Protein AF-A0A1Q2CLT8-F1 (afdb_monomer_lite)

Radius of gyration: 27.02 Å; chains: 1; bounding box: 48×43×74 Å

InterPro domains:
  IPR002711 HNH endonuclease [PF01844] (162-213)
  IPR003615 HNH nuclease [cd00085] (153-212)

Foldseek 3Di:
DDDAPNWDKDWDKDADPPPDPARIKIWIATPQQKIWIFGDHPVRAGDPGGQAIDHNVRHGDPPCHFVDWDDDPNAIWTWDFAKDAPDDPPPARLDIGTDTDIYGPPDDHDDDHPCPPVNVVVVVVVVVVVVVLVVQQVVLLVPAAADDDDVVVQCVVQVQAAPQPRHHQDCVDDPPDQSHKDKAFCQDSSNNYHNDSVRIHIHRNNRRVVVVVD

Structure (mmCIF, N/CA/C/O backbone):
data_AF-A0A1Q2CLT8-F1
#
_entry.id   AF-A0A1Q2CLT8-F1
#
loop_
_atom_site.group_PDB
_atom_site.id
_atom_site.type_symbol
_atom_site.label_atom_id
_atom_site.label_alt_id
_atom_site.label_comp_id
_atom_site.label_asym_id
_atom_site.label_entity_id
_atom_site.label_seq_id
_atom_site.pdbx_PDB_ins_code
_atom_site.Cartn_x
_atom_site.Cartn_y
_atom_site.Cartn_z
_atom_site.occupancy
_atom_site.B_iso_or_equiv
_atom_site.auth_seq_id
_atom_site.auth_comp_id
_atom_site.auth_asym_id
_atom_site.auth_atom_id
_atom_site.pdbx_PDB_model_num
ATOM 1 N N . MET A 1 1 ? -14.837 -6.375 11.068 1.00 88.00 1 MET A N 1
ATOM 2 C CA . MET A 1 1 ? -15.178 -6.360 12.506 1.00 88.00 1 MET A CA 1
ATOM 3 C C . MET A 1 1 ? -14.261 -7.353 13.187 1.00 88.00 1 MET A C 1
ATOM 5 O O . MET A 1 1 ? -13.981 -8.379 12.582 1.00 88.00 1 MET A O 1
ATOM 9 N N . VAL A 1 2 ? -13.758 -7.024 14.369 1.00 90.25 2 VAL A N 1
ATOM 10 C CA . VAL A 1 2 ? -12.820 -7.842 15.147 1.00 90.25 2 VAL A CA 1
ATOM 11 C C . VAL A 1 2 ? -13.353 -7.933 16.567 1.00 90.25 2 VAL A C 1
ATOM 13 O O . VAL A 1 2 ? -13.822 -6.933 17.101 1.00 90.25 2 VAL A O 1
ATOM 16 N N . GLU A 1 3 ? -13.280 -9.114 17.167 1.00 91.12 3 GLU A N 1
ATOM 17 C CA . GLU A 1 3 ? -13.598 -9.334 18.576 1.00 91.12 3 GLU A CA 1
ATOM 18 C C . GLU A 1 3 ? -12.301 -9.599 19.353 1.00 91.12 3 GLU A C 1
ATOM 20 O O . GLU A 1 3 ? -11.440 -10.354 18.888 1.00 91.12 3 GLU A O 1
ATOM 25 N N . ARG A 1 4 ? -12.138 -8.939 20.505 1.00 90.12 4 ARG A N 1
ATOM 26 C CA . ARG A 1 4 ? -11.046 -9.190 21.455 1.00 90.12 4 ARG A CA 1
ATOM 27 C C . ARG A 1 4 ? -11.582 -9.261 22.874 1.00 90.12 4 ARG A C 1
ATOM 29 O O . ARG A 1 4 ? -12.022 -8.257 23.426 1.00 90.12 4 ARG A O 1
ATOM 36 N N . TYR A 1 5 ? -11.463 -10.432 23.493 1.00 91.12 5 TYR A N 1
ATOM 37 C CA . TYR A 1 5 ? -11.844 -10.665 24.891 1.00 91.12 5 TYR A CA 1
ATOM 38 C C . TYR A 1 5 ? -13.300 -10.269 25.203 1.00 91.12 5 TYR A C 1
ATOM 40 O O . TYR A 1 5 ? -13.599 -9.763 26.281 1.00 91.12 5 TYR A O 1
ATOM 48 N N . GLY A 1 6 ? -14.201 -10.490 24.251 1.00 89.19 6 GLY A N 1
ATOM 49 C CA . GLY A 1 6 ? -15.611 -10.125 24.307 1.00 89.19 6 GLY A CA 1
ATOM 50 C C . GLY A 1 6 ? -15.918 -8.688 23.883 1.00 89.19 6 GLY A C 1
ATOM 51 O O . GLY A 1 6 ? -17.087 -8.321 23.899 1.00 89.19 6 GLY A O 1
ATOM 52 N N . ILE A 1 7 ? -14.914 -7.889 23.505 1.00 93.31 7 ILE A N 1
ATOM 53 C CA . ILE A 1 7 ? -15.090 -6.506 23.045 1.00 93.31 7 ILE A CA 1
ATOM 54 C C . ILE A 1 7 ? -15.103 -6.463 21.523 1.00 93.31 7 ILE A C 1
ATOM 56 O O . ILE A 1 7 ? -14.163 -6.920 20.865 1.00 93.31 7 ILE A O 1
ATOM 60 N N . LEU A 1 8 ? -16.161 -5.892 20.953 1.00 94.56 8 LEU A N 1
ATOM 61 C CA . LEU A 1 8 ? -16.314 -5.789 19.510 1.00 94.56 8 LEU A CA 1
ATOM 62 C C . LEU A 1 8 ? -15.763 -4.460 18.987 1.00 94.56 8 LEU A C 1
ATOM 64 O O . LEU A 1 8 ? -16.096 -3.383 19.476 1.00 94.56 8 LEU A O 1
ATOM 68 N N . THR A 1 9 ? -14.961 -4.529 17.929 1.00 95.94 9 THR A N 1
ATOM 69 C CA . THR A 1 9 ? -14.511 -3.363 17.166 1.00 95.94 9 THR A CA 1
ATOM 70 C C . THR A 1 9 ? -15.008 -3.451 15.726 1.00 95.94 9 THR A C 1
ATOM 72 O O . THR A 1 9 ? -14.765 -4.428 15.004 1.00 95.94 9 THR A O 1
ATOM 75 N N . GLN A 1 10 ? -15.706 -2.412 15.283 1.00 95.94 10 GLN A N 1
ATOM 76 C CA . GLN A 1 10 ? -16.129 -2.236 13.897 1.00 95.94 10 GLN A CA 1
ATOM 77 C C . GLN A 1 10 ? -15.146 -1.339 13.149 1.00 95.94 10 GLN A C 1
ATOM 79 O O . GLN A 1 10 ? -14.431 -0.554 13.760 1.00 95.94 10 GLN A O 1
ATOM 84 N N . TYR A 1 11 ? -15.090 -1.474 11.826 1.00 93.75 11 TYR A N 1
ATOM 85 C CA . TYR A 1 11 ? -14.141 -0.732 10.998 1.00 93.75 11 TYR A CA 1
ATOM 86 C C . TYR A 1 11 ? -14.872 -0.076 9.845 1.00 93.75 11 TYR A C 1
ATOM 88 O O . TYR A 1 11 ? -15.643 -0.731 9.142 1.00 93.75 11 TYR A O 1
ATOM 96 N N . LEU A 1 12 ? -14.576 1.198 9.643 1.00 92.12 12 LEU A N 1
ATOM 97 C CA . LEU A 1 12 ? -14.979 1.972 8.484 1.00 92.12 12 LEU A CA 1
ATOM 98 C C . LEU A 1 12 ? -13.718 2.392 7.736 1.00 92.12 12 LEU A C 1
ATOM 100 O O . LEU A 1 12 ? -12.696 2.695 8.352 1.00 92.12 12 LEU A O 1
ATOM 104 N N . VAL A 1 13 ? -13.789 2.405 6.411 1.00 91.31 13 VAL A N 1
ATOM 105 C CA . VAL A 1 13 ? -12.696 2.859 5.549 1.00 91.31 13 VAL A CA 1
ATOM 106 C C . VAL A 1 13 ? -13.194 4.054 4.762 1.00 91.31 13 VAL A C 1
ATOM 108 O O . VAL A 1 13 ? -14.282 4.001 4.190 1.00 91.31 13 VAL A O 1
ATOM 111 N N . GLN A 1 14 ? -12.403 5.119 4.739 1.00 91.12 14 GLN A N 1
ATOM 112 C CA . GLN A 1 14 ? -12.728 6.339 4.017 1.00 91.12 14 GLN A CA 1
ATOM 113 C C . GLN A 1 14 ? -11.561 6.742 3.120 1.00 91.12 14 GLN A C 1
ATOM 115 O O . GLN A 1 14 ? -10.410 6.765 3.562 1.00 91.12 14 GLN A O 1
ATOM 120 N N . ASP A 1 15 ? -11.869 7.056 1.863 1.00 92.31 15 ASP A N 1
ATOM 121 C CA . ASP A 1 15 ? -10.902 7.629 0.933 1.00 92.31 15 ASP A CA 1
ATOM 122 C C . ASP A 1 15 ? -10.563 9.064 1.347 1.00 92.31 15 ASP A C 1
ATOM 124 O O . ASP A 1 15 ? -11.431 9.847 1.748 1.00 92.31 15 ASP A O 1
ATOM 128 N N . MET A 1 16 ? -9.282 9.397 1.253 1.00 88.19 16 MET A N 1
ATOM 129 C CA . MET A 1 16 ? -8.772 10.735 1.507 1.00 88.19 16 MET A CA 1
ATOM 130 C C . MET A 1 16 ? -8.519 11.450 0.180 1.00 88.19 16 MET A C 1
ATOM 132 O O . MET A 1 16 ? -8.174 10.797 -0.805 1.00 88.19 16 MET A O 1
ATOM 136 N N . PRO A 1 17 ? -8.648 12.784 0.133 1.00 88.19 17 PRO A N 1
ATOM 137 C CA . PRO A 1 17 ? -8.301 13.538 -1.063 1.00 88.19 17 PRO A CA 1
ATOM 138 C C . PRO A 1 17 ? -6.822 13.354 -1.447 1.00 88.19 17 PRO A C 1
ATOM 140 O O . PRO A 1 17 ? -5.963 13.216 -0.574 1.00 88.19 17 PRO A O 1
ATOM 143 N N . ASP A 1 18 ? -6.517 13.432 -2.744 1.00 81.81 18 ASP A N 1
ATOM 144 C CA . ASP A 1 18 ? -5.189 13.129 -3.312 1.00 81.81 18 ASP A CA 1
ATOM 145 C C . ASP A 1 18 ? -4.033 13.982 -2.752 1.00 81.81 18 ASP A C 1
ATOM 147 O O . ASP A 1 18 ? -2.863 13.638 -2.908 1.00 81.81 18 ASP A O 1
ATOM 151 N N . ASN A 1 19 ? -4.334 15.105 -2.093 1.00 83.81 19 ASN A N 1
ATOM 152 C CA . ASN A 1 19 ? -3.345 15.984 -1.469 1.00 83.81 19 ASN A CA 1
ATOM 153 C C . ASN A 1 19 ? -2.971 15.593 -0.024 1.00 83.81 19 ASN A C 1
ATOM 155 O O . ASN A 1 19 ? -2.187 16.306 0.607 1.00 83.81 19 ASN A O 1
ATOM 159 N N . TYR A 1 20 ? -3.515 14.500 0.517 1.00 78.56 20 TYR A N 1
ATOM 160 C CA . TYR A 1 20 ? -3.188 13.999 1.855 1.00 78.56 20 TYR A CA 1
ATOM 161 C C . TYR A 1 20 ? -2.102 12.916 1.819 1.00 78.56 20 TYR A C 1
ATOM 163 O O . TYR A 1 20 ? -1.924 12.196 0.844 1.00 78.56 20 TYR A O 1
ATOM 171 N N . PHE A 1 21 ? -1.370 12.778 2.930 1.00 78.00 21 PHE A N 1
ATOM 172 C CA . PHE A 1 21 ? -0.243 11.840 3.057 1.00 78.00 21 PHE A CA 1
ATOM 173 C C . PHE A 1 21 ? -0.635 10.359 2.904 1.00 78.00 21 PHE A C 1
ATOM 175 O O . PHE A 1 21 ? 0.187 9.525 2.535 1.00 78.00 21 PHE A O 1
ATOM 182 N N . THR A 1 22 ? -1.880 10.021 3.230 1.00 82.50 22 THR A N 1
ATOM 183 C CA . THR A 1 22 ? -2.424 8.665 3.160 1.00 82.50 22 THR A CA 1
ATOM 184 C C . THR A 1 22 ? -3.605 8.675 2.202 1.00 82.50 22 THR A C 1
ATOM 186 O O . THR A 1 22 ? -4.400 9.609 2.248 1.00 82.50 22 THR A O 1
ATOM 189 N N . SER A 1 23 ? -3.735 7.656 1.353 1.00 85.44 23 SER A N 1
ATOM 190 C CA . SER A 1 23 ? -4.840 7.566 0.388 1.00 85.44 23 SER A CA 1
ATOM 191 C C . SER A 1 23 ? -6.163 7.184 1.047 1.00 85.44 23 SER A C 1
ATOM 193 O O . SER A 1 23 ? -7.230 7.525 0.546 1.00 85.44 23 SER A O 1
ATOM 195 N N . ARG A 1 24 ? -6.104 6.484 2.183 1.00 91.25 24 ARG A N 1
ATOM 196 C CA . ARG A 1 24 ? -7.265 6.108 2.990 1.00 91.25 24 ARG A CA 1
ATOM 197 C C . ARG A 1 24 ? -7.013 6.343 4.467 1.00 91.25 24 ARG A C 1
ATOM 199 O O . ARG A 1 24 ? -5.865 6.390 4.915 1.00 91.25 24 ARG A O 1
ATOM 206 N N . VAL A 1 25 ? -8.091 6.419 5.232 1.00 92.75 25 VAL A N 1
ATOM 207 C CA . VAL A 1 25 ? -8.081 6.251 6.686 1.00 92.75 25 VAL A CA 1
ATOM 208 C C . VAL A 1 25 ? -8.985 5.091 7.073 1.00 92.75 25 VAL A C 1
ATOM 210 O O . VAL A 1 25 ? -10.004 4.830 6.433 1.00 92.75 25 VAL A O 1
ATOM 213 N N . VAL A 1 26 ? -8.598 4.394 8.134 1.00 92.81 26 VAL A N 1
ATOM 214 C CA . VAL A 1 26 ? -9.420 3.385 8.791 1.00 92.81 26 VAL A CA 1
ATOM 215 C C . VAL A 1 26 ? -9.849 3.946 10.136 1.00 92.81 26 VAL A C 1
ATOM 217 O O . VAL A 1 26 ? -9.013 4.375 10.935 1.00 92.81 26 VAL A O 1
ATOM 220 N N . ILE A 1 27 ? -11.155 3.922 10.373 1.00 94.44 27 ILE A N 1
ATOM 221 C CA . ILE A 1 27 ? -11.798 4.338 11.613 1.00 94.44 27 ILE A CA 1
ATOM 222 C C . ILE A 1 27 ? -12.251 3.061 12.316 1.00 94.44 27 ILE A C 1
ATOM 224 O O . ILE A 1 27 ? -13.193 2.400 11.878 1.00 94.44 27 ILE A O 1
ATOM 228 N N . ALA A 1 28 ? -11.542 2.688 13.376 1.00 95.19 28 ALA A N 1
ATOM 229 C CA . ALA A 1 28 ? -11.975 1.650 14.299 1.00 95.19 28 ALA A CA 1
ATOM 230 C C . ALA A 1 28 ? -12.989 2.259 15.273 1.00 95.19 28 ALA A C 1
ATOM 232 O O . ALA A 1 28 ? -12.744 3.348 15.779 1.00 95.19 28 ALA A O 1
ATOM 233 N N . VAL A 1 29 ? -14.107 1.583 15.524 1.00 96.94 29 VAL A N 1
ATOM 234 C CA . VAL A 1 29 ? -15.200 2.058 16.382 1.00 96.94 29 VAL A CA 1
ATOM 235 C C . VAL A 1 29 ? -15.522 0.976 17.405 1.00 96.94 29 VAL A C 1
ATOM 237 O O . VAL A 1 29 ? -15.858 -0.152 17.032 1.00 96.94 29 VAL A O 1
ATOM 240 N N . ALA A 1 30 ? -15.383 1.308 18.685 1.00 96.00 30 ALA A N 1
ATOM 241 C CA . ALA A 1 30 ? -15.751 0.443 19.795 1.00 96.00 30 ALA A CA 1
ATOM 242 C C . ALA A 1 30 ? -17.263 0.509 20.044 1.00 96.00 30 ALA A C 1
ATOM 244 O O . ALA A 1 30 ? -17.937 1.447 19.623 1.00 96.00 30 ALA A O 1
ATOM 245 N N . GLU A 1 31 ? -17.805 -0.453 20.787 1.00 93.62 31 GLU A N 1
ATOM 246 C CA . GLU A 1 31 ? -19.229 -0.460 21.159 1.00 93.62 31 GLU A CA 1
ATOM 247 C C . GLU A 1 31 ? -19.652 0.760 21.995 1.00 93.62 31 GLU A C 1
ATOM 249 O O . GLU A 1 31 ? -20.815 1.154 21.945 1.00 93.62 31 GLU A O 1
ATOM 254 N N . SER A 1 32 ? -18.723 1.396 22.721 1.00 93.75 32 SER A N 1
ATOM 255 C CA . SER A 1 32 ? -18.975 2.667 23.422 1.00 93.75 32 SER A CA 1
ATOM 256 C C . SER A 1 32 ? -19.195 3.852 22.475 1.00 93.75 32 SER A C 1
ATOM 258 O O . SER A 1 32 ? -19.653 4.907 22.909 1.00 93.75 32 SER A O 1
ATOM 260 N N . GLY A 1 33 ? -18.856 3.695 21.194 1.00 94.38 33 GLY A N 1
ATOM 261 C CA . GLY A 1 33 ? -18.771 4.771 20.215 1.00 94.38 33 GLY A CA 1
ATOM 262 C C . GLY A 1 33 ? -17.397 5.436 20.156 1.00 94.38 33 GLY A C 1
ATOM 263 O O . GLY A 1 33 ? -17.166 6.206 19.228 1.00 94.38 33 GLY A O 1
ATOM 264 N N . ASP A 1 34 ? -16.477 5.130 21.081 1.00 96.62 34 ASP A N 1
ATOM 265 C CA . ASP A 1 34 ? -15.091 5.593 20.981 1.00 96.62 34 ASP A CA 1
ATOM 266 C C . ASP A 1 34 ? -14.488 5.141 19.659 1.00 96.62 34 ASP A C 1
ATOM 268 O O . ASP A 1 34 ? -14.792 4.055 19.151 1.00 96.62 34 ASP A O 1
ATOM 272 N N . MET A 1 35 ? -13.606 5.968 19.111 1.00 97.00 35 MET A N 1
ATOM 273 C CA . MET A 1 35 ? -12.993 5.711 17.821 1.00 97.00 35 MET A CA 1
ATOM 274 C C . MET A 1 35 ? -11.477 5.788 17.882 1.00 97.00 35 MET A C 1
ATOM 276 O O . MET A 1 35 ? -10.893 6.540 18.660 1.00 97.00 35 MET A O 1
ATOM 280 N N . PHE A 1 36 ? -10.827 5.062 16.982 1.00 96.00 36 PHE A N 1
ATOM 281 C CA . PHE A 1 36 ? -9.407 5.205 16.709 1.00 96.00 36 PHE A CA 1
ATOM 282 C C . PHE A 1 36 ? -9.173 5.323 15.215 1.00 96.00 36 PHE A C 1
ATOM 284 O O . PHE A 1 36 ? -9.581 4.459 14.437 1.00 96.00 36 PHE A O 1
ATOM 291 N N . VAL A 1 37 ? -8.488 6.390 14.814 1.00 94.62 37 VAL A N 1
ATOM 292 C CA . VAL A 1 37 ? -8.250 6.686 13.403 1.00 94.62 37 VAL A CA 1
ATOM 293 C C . VAL A 1 37 ? -6.773 6.508 13.086 1.00 94.62 37 VAL A C 1
ATOM 295 O O . VAL A 1 37 ? -5.891 7.042 13.767 1.00 94.62 37 VAL A O 1
ATOM 298 N N . ALA A 1 38 ? -6.489 5.777 12.017 1.00 93.81 38 ALA A N 1
ATOM 299 C CA . ALA A 1 38 ? -5.148 5.686 11.461 1.00 93.81 38 ALA A CA 1
ATOM 300 C C . ALA A 1 38 ? -5.191 5.677 9.934 1.00 93.81 38 ALA A C 1
ATOM 302 O O . ALA A 1 38 ? -6.207 5.353 9.319 1.00 93.81 38 ALA A O 1
ATOM 303 N N . GLY A 1 39 ? -4.081 6.082 9.324 1.00 91.56 39 GLY A N 1
ATOM 304 C CA . GLY A 1 39 ? -3.928 6.043 7.880 1.00 91.56 39 GLY A CA 1
ATOM 305 C C . GLY A 1 39 ? -3.858 4.609 7.372 1.00 91.56 39 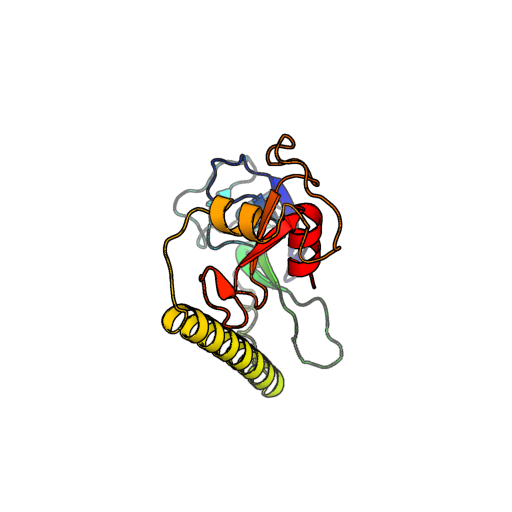GLY A C 1
ATOM 306 O O . GLY A 1 39 ? -3.388 3.706 8.066 1.00 91.56 39 GLY A O 1
ATOM 307 N N . ALA A 1 40 ? -4.298 4.414 6.139 1.00 87.69 40 ALA A N 1
ATOM 308 C CA . ALA A 1 40 ? -4.169 3.173 5.403 1.00 87.69 40 ALA A CA 1
ATOM 309 C C . ALA A 1 40 ? -3.787 3.420 3.942 1.00 87.69 40 ALA A C 1
ATOM 311 O O . ALA A 1 40 ? -4.083 4.464 3.355 1.00 87.69 40 ALA A O 1
ATOM 312 N N . THR A 1 41 ? -3.111 2.436 3.359 1.00 83.38 41 THR A N 1
ATOM 313 C CA . THR A 1 41 ? -2.788 2.405 1.934 1.00 83.38 41 THR A CA 1
ATOM 314 C C . THR A 1 41 ? -4.049 2.181 1.095 1.00 83.38 41 THR A C 1
ATOM 316 O O . THR A 1 41 ? -5.117 1.836 1.611 1.00 83.38 41 THR A O 1
ATOM 319 N N . SER A 1 42 ? -3.921 2.323 -0.227 1.00 77.06 42 SER A N 1
ATOM 320 C CA . SER A 1 42 ? -4.997 2.027 -1.187 1.00 77.06 42 SER A CA 1
ATOM 321 C C . SER A 1 42 ? -5.519 0.596 -1.068 1.00 77.06 42 SER A C 1
ATOM 323 O O . SER A 1 42 ? -6.678 0.340 -1.369 1.00 77.06 42 SER A O 1
ATOM 325 N N . ASP A 1 43 ? -4.690 -0.320 -0.576 1.00 74.88 43 ASP A N 1
ATOM 326 C CA . ASP A 1 43 ? -5.029 -1.735 -0.425 1.00 74.88 43 ASP A CA 1
ATOM 327 C C . ASP A 1 43 ? -5.647 -2.045 0.951 1.00 74.88 43 ASP A C 1
ATOM 329 O O . ASP A 1 43 ? -5.926 -3.198 1.265 1.00 74.88 43 ASP A O 1
ATOM 333 N N . GLY A 1 44 ? -5.869 -1.022 1.788 1.00 67.94 44 GLY A N 1
ATOM 334 C CA . GLY A 1 44 ? -6.522 -1.151 3.094 1.00 67.94 44 GLY A CA 1
ATOM 335 C C . GLY A 1 44 ? -5.596 -1.552 4.247 1.00 67.94 44 GLY A C 1
ATOM 336 O O . GLY A 1 44 ? -6.071 -1.716 5.369 1.00 67.94 44 GLY A O 1
ATOM 337 N N . TYR A 1 45 ? -4.285 -1.673 4.016 1.00 75.00 45 TYR A N 1
ATOM 338 C CA . TYR A 1 45 ? -3.311 -1.920 5.083 1.00 75.00 45 TYR A CA 1
ATOM 339 C C . TYR A 1 45 ? -3.014 -0.639 5.857 1.00 75.00 45 TYR A C 1
ATOM 341 O O . TYR A 1 45 ? -2.758 0.397 5.247 1.00 75.00 45 TYR A O 1
ATOM 349 N N . TYR A 1 46 ? -2.968 -0.712 7.189 1.00 81.00 46 TYR A N 1
ATOM 350 C CA . TYR A 1 46 ? -2.550 0.423 8.012 1.00 81.00 46 TYR A CA 1
ATOM 351 C C . TYR A 1 46 ? -1.156 0.919 7.607 1.00 81.00 46 T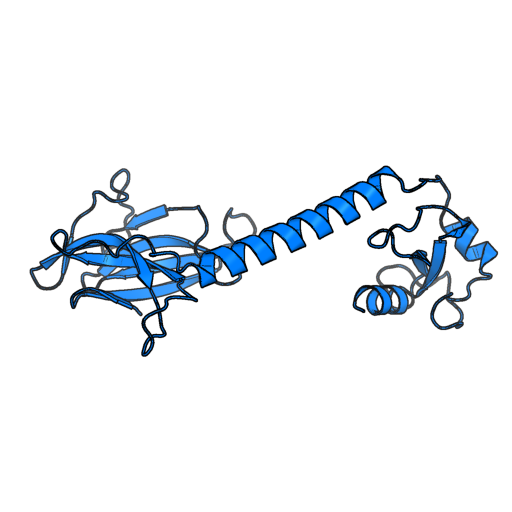YR A C 1
ATOM 353 O O . TYR A 1 46 ? -0.202 0.144 7.505 1.00 81.00 46 TYR A O 1
ATOM 361 N N . SER A 1 47 ? -1.041 2.226 7.391 1.00 78.50 47 SER A N 1
ATOM 362 C CA . SER A 1 47 ? 0.237 2.896 7.181 1.00 78.50 47 SER A CA 1
ATOM 363 C C . SER A 1 47 ? 0.886 3.239 8.528 1.00 78.50 47 SER A C 1
ATOM 365 O O . SER A 1 47 ? 0.329 2.991 9.598 1.00 78.50 47 SER A O 1
ATOM 367 N N . SER A 1 48 ? 2.090 3.813 8.505 1.00 79.50 48 SER A N 1
ATOM 368 C CA . SER A 1 48 ? 2.741 4.315 9.724 1.00 79.50 48 SER A CA 1
ATOM 369 C C . SER A 1 48 ? 2.078 5.576 10.296 1.00 79.50 48 SER A C 1
ATOM 371 O O . SER A 1 48 ? 2.463 6.023 11.377 1.00 79.50 48 SER A O 1
ATOM 373 N N . LEU A 1 49 ? 1.101 6.163 9.593 1.00 85.12 49 LEU A N 1
ATOM 374 C CA . LEU A 1 49 ? 0.391 7.356 10.038 1.00 85.12 49 LEU A CA 1
ATOM 375 C C . LEU A 1 49 ? -0.651 6.996 11.102 1.00 85.12 49 LEU A C 1
ATOM 377 O O . LEU A 1 49 ? -1.658 6.352 10.808 1.00 85.12 49 LEU A O 1
ATOM 381 N N . VAL A 1 50 ? -0.456 7.494 12.321 1.00 87.94 50 VAL A N 1
ATOM 382 C CA . VAL A 1 50 ? -1.412 7.333 13.423 1.00 87.94 50 VAL A CA 1
ATOM 383 C C . VAL A 1 50 ? -2.035 8.685 13.752 1.00 87.94 50 VAL A C 1
ATOM 385 O O . VAL A 1 50 ? -1.332 9.614 14.147 1.00 87.94 50 VAL A O 1
ATOM 388 N N . ILE A 1 51 ? -3.355 8.799 13.586 1.00 91.19 51 ILE A N 1
ATOM 389 C CA . ILE A 1 51 ? -4.099 10.021 13.923 1.00 91.19 51 ILE A CA 1
ATOM 390 C C . ILE A 1 51 ? -4.506 9.974 15.403 1.00 91.19 51 ILE A C 1
ATOM 392 O O . ILE A 1 51 ? -4.331 10.969 16.112 1.00 91.19 51 ILE A O 1
ATOM 396 N N . GLY A 1 52 ? -4.947 8.809 15.886 1.00 93.31 52 GLY A N 1
ATOM 397 C CA . GLY A 1 52 ? -5.182 8.531 17.303 1.00 93.31 52 GLY A CA 1
ATOM 398 C C . GLY A 1 52 ? -6.663 8.477 17.701 1.00 93.31 52 GLY A C 1
ATOM 399 O O . GLY A 1 52 ? -7.540 8.387 16.831 1.00 93.31 52 GLY A O 1
ATOM 400 N N . PRO A 1 53 ? -6.942 8.494 19.015 1.00 96.12 53 PRO A N 1
ATOM 401 C CA . PRO A 1 53 ? -8.280 8.300 19.549 1.00 96.12 53 PRO A CA 1
ATOM 402 C C . PRO A 1 53 ? -9.172 9.529 19.368 1.00 96.12 53 PRO A C 1
ATOM 404 O O . PRO A 1 53 ? -8.711 10.673 19.415 1.00 96.12 53 PRO A O 1
ATOM 407 N N . HIS A 1 54 ? -10.457 9.265 19.168 1.00 96.56 54 HIS A N 1
ATOM 408 C CA . HIS A 1 54 ? -11.528 10.249 19.165 1.00 96.56 54 HIS A CA 1
ATOM 409 C C . HIS A 1 54 ? -12.636 9.750 20.088 1.00 96.56 54 HIS A C 1
ATOM 411 O O . HIS A 1 54 ? -12.946 8.558 20.095 1.00 96.56 54 HIS A O 1
ATOM 417 N N . ALA A 1 55 ? -13.217 10.657 20.860 1.00 93.44 55 ALA A N 1
ATOM 418 C CA . ALA A 1 55 ? -14.358 10.335 21.706 1.00 93.44 55 ALA A CA 1
ATOM 419 C C . ALA A 1 55 ? -15.622 10.092 20.851 1.00 93.44 55 ALA A C 1
ATOM 421 O O . ALA A 1 55 ? -15.624 10.408 19.656 1.00 93.44 55 ALA A O 1
ATOM 422 N N . PRO A 1 56 ? -16.717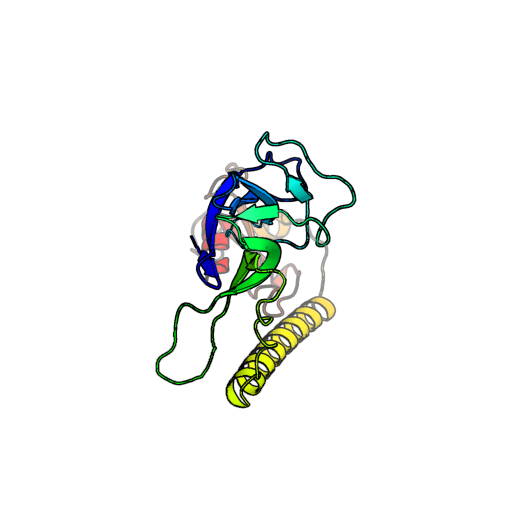 9.559 21.430 1.00 92.75 56 PRO A N 1
ATOM 423 C CA . PRO A 1 56 ? -17.917 9.193 20.671 1.00 92.75 56 PRO A CA 1
ATOM 424 C C . PRO A 1 56 ? -18.568 10.331 19.871 1.00 92.75 56 PRO A C 1
ATOM 426 O O . PRO A 1 56 ? -19.278 10.071 18.901 1.00 92.75 56 PRO A O 1
ATOM 429 N N . GLY A 1 57 ? -18.333 11.592 20.253 1.00 89.00 57 GLY A N 1
ATOM 430 C CA . GLY A 1 57 ? -18.790 12.770 19.508 1.00 89.00 57 GLY A CA 1
ATOM 431 C C . GLY A 1 57 ? -17.947 13.108 18.270 1.00 89.00 57 GLY A C 1
ATOM 432 O O . GLY A 1 57 ? -18.312 14.005 17.509 1.00 89.00 57 GLY A O 1
ATOM 433 N N . GLY A 1 58 ? -16.850 12.382 18.033 1.00 88.12 58 GLY A N 1
ATOM 434 C CA . GLY A 1 58 ? -15.913 12.601 16.933 1.00 88.12 58 GLY A CA 1
ATOM 435 C C . GLY A 1 58 ? -14.789 13.590 17.253 1.00 88.12 58 GLY A C 1
ATOM 436 O O . GLY A 1 58 ? -13.957 13.863 16.389 1.00 88.12 58 GLY A O 1
ATOM 437 N N . GLU A 1 59 ? -14.722 14.132 18.470 1.00 93.56 59 GLU A N 1
ATOM 438 C CA . GLU A 1 59 ? -13.638 15.014 18.895 1.00 93.56 59 GLU A CA 1
ATOM 439 C C . GLU A 1 59 ? -12.322 14.254 19.106 1.00 93.56 59 GLU A C 1
ATOM 441 O O . GLU A 1 59 ? -12.267 13.225 19.780 1.00 93.56 59 GLU A O 1
ATOM 446 N N . ARG A 1 60 ? -11.229 14.777 18.538 1.00 93.75 60 ARG A N 1
ATOM 447 C CA . ARG A 1 60 ? -9.896 14.178 18.665 1.00 93.75 60 ARG A CA 1
ATOM 448 C C . ARG A 1 60 ? -9.331 14.388 20.068 1.00 93.75 60 ARG A C 1
ATOM 450 O O . ARG A 1 60 ? -9.267 15.515 20.555 1.00 93.75 60 ARG A O 1
ATOM 457 N N . LEU A 1 61 ? -8.833 13.314 20.675 1.00 92.75 61 LEU A N 1
ATOM 458 C CA . LEU A 1 61 ? -8.227 13.331 22.006 1.00 92.75 61 LEU A CA 1
ATOM 459 C C . LEU A 1 61 ? -6.707 13.499 21.899 1.00 92.75 61 LEU A C 1
ATOM 461 O O . LEU A 1 61 ? -5.933 12.537 21.878 1.00 92.75 61 LEU A O 1
ATOM 465 N N . GLU A 1 62 ? -6.266 14.750 21.780 1.00 90.00 62 GLU A N 1
ATOM 466 C CA . GLU A 1 62 ? -4.850 15.074 21.607 1.00 90.00 62 GLU A CA 1
ATOM 467 C C . GLU A 1 62 ? -3.987 14.626 22.796 1.00 90.00 62 GLU A C 1
ATOM 469 O O . GLU A 1 62 ? -4.372 14.725 23.960 1.00 90.00 62 GLU A O 1
ATOM 474 N N . GLY A 1 63 ? -2.791 14.113 22.495 1.00 87.88 63 GLY A N 1
ATOM 475 C CA . GLY A 1 63 ? -1.839 13.648 23.507 1.00 87.88 63 GLY A CA 1
ATOM 476 C C . GLY A 1 63 ? -2.202 12.324 24.192 1.00 87.88 63 GLY A C 1
ATOM 477 O O . GLY A 1 63 ? -1.413 11.852 25.006 1.00 87.88 63 GLY A O 1
ATOM 478 N N . GLN A 1 64 ? -3.335 11.695 23.854 1.00 85.62 64 GLN A N 1
ATOM 479 C CA . GLN A 1 64 ? -3.813 10.473 24.520 1.00 85.62 64 GLN A CA 1
ATOM 480 C C . GLN A 1 64 ? -3.752 9.209 23.650 1.00 85.62 64 GLN A C 1
ATOM 482 O O . GLN A 1 64 ? -4.515 8.280 23.864 1.00 85.62 64 GLN A O 1
ATOM 487 N N . LEU A 1 65 ? -2.838 9.150 22.675 1.00 84.25 65 LEU A N 1
ATOM 488 C CA . LEU A 1 65 ? -2.707 8.068 21.681 1.00 84.25 65 LEU A CA 1
ATOM 489 C C . LEU A 1 65 ? -3.044 6.655 22.194 1.00 84.25 65 LEU A C 1
ATOM 491 O O . LEU A 1 65 ? -4.074 6.108 21.819 1.00 84.25 65 LEU A O 1
ATOM 495 N N . PHE A 1 66 ? -2.181 6.081 23.034 1.00 81.75 66 PHE A N 1
ATOM 496 C CA . PHE A 1 66 ? -2.359 4.736 23.603 1.00 81.75 66 PHE A CA 1
ATOM 497 C C . PHE A 1 66 ? -2.586 4.764 25.117 1.00 81.75 66 PHE A C 1
ATOM 499 O O . PHE A 1 66 ? -2.597 3.724 25.755 1.00 81.75 66 PHE A O 1
ATOM 506 N N . SER A 1 67 ? -2.720 5.956 25.703 1.00 86.50 67 SER A N 1
ATOM 507 C CA . SER A 1 67 ? -3.029 6.144 27.125 1.00 86.50 67 SER A CA 1
ATOM 508 C C . SER A 1 67 ? -4.512 6.416 27.374 1.00 86.50 67 SER A C 1
ATOM 510 O O . SER A 1 67 ? -4.943 6.424 28.526 1.00 86.50 67 SER A O 1
ATOM 512 N N . HIS A 1 68 ? -5.289 6.664 26.315 1.00 93.44 68 HIS A N 1
ATOM 513 C CA . HIS A 1 68 ? -6.724 6.848 26.419 1.00 93.44 68 HIS A CA 1
ATOM 514 C C . HIS A 1 68 ? -7.415 5.531 26.782 1.00 93.44 68 HIS A C 1
ATOM 516 O O . HIS A 1 68 ? -7.296 4.537 26.062 1.00 93.44 68 HIS A O 1
ATOM 522 N N . THR A 1 69 ? -8.170 5.560 27.878 1.00 95.75 69 THR A N 1
ATOM 523 C CA . THR A 1 69 ? -9.013 4.452 28.322 1.00 95.75 69 THR A CA 1
ATOM 524 C C . THR A 1 69 ? -10.476 4.878 28.345 1.00 95.75 69 THR A C 1
ATOM 526 O O . THR A 1 69 ? -10.794 6.039 28.609 1.00 95.75 69 THR A O 1
ATOM 529 N N . PHE A 1 70 ? -11.366 3.932 28.065 1.00 96.12 70 PHE A N 1
ATOM 530 C CA . PHE A 1 70 ? -12.804 4.160 27.943 1.00 96.12 70 PHE A CA 1
ATOM 531 C C . PHE A 1 70 ? -13.593 2.937 28.424 1.00 96.12 70 PHE A C 1
ATOM 533 O O . PHE A 1 70 ? -13.047 1.848 28.588 1.00 96.12 70 PHE A O 1
ATOM 540 N N . GLN A 1 71 ? -14.881 3.120 28.715 1.00 96.75 71 GLN A N 1
ATOM 541 C CA . GLN A 1 71 ? -15.742 2.070 29.266 1.00 96.75 71 GLN A CA 1
ATOM 542 C C . GLN A 1 71 ? -16.580 1.423 28.168 1.00 96.75 71 GLN A C 1
ATOM 544 O O . GLN A 1 71 ? -17.358 2.104 27.505 1.00 96.75 71 GLN A O 1
ATOM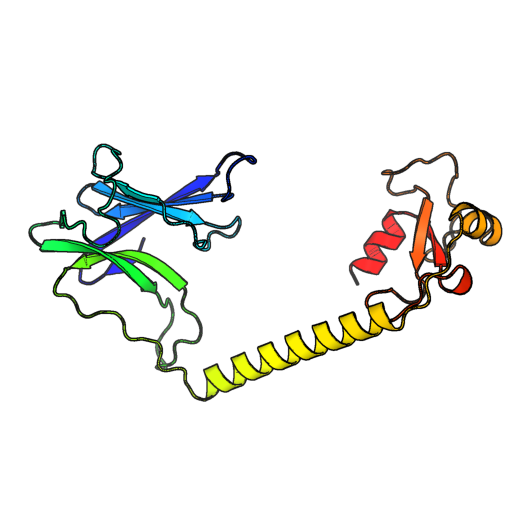 549 N N . VAL A 1 72 ? -16.492 0.100 28.039 1.00 95.25 72 VAL A N 1
ATOM 550 C CA . VAL A 1 72 ? -17.361 -0.698 27.166 1.00 95.25 72 VAL A CA 1
ATOM 551 C C . VAL A 1 72 ? -18.093 -1.717 28.024 1.00 95.25 72 VAL A C 1
ATOM 553 O O . VAL A 1 72 ? -17.466 -2.593 28.610 1.00 95.25 72 VAL A O 1
ATOM 556 N N . ASN A 1 73 ? -19.419 -1.598 28.138 1.00 92.00 73 ASN A N 1
ATOM 557 C CA . ASN A 1 73 ? -20.258 -2.538 28.898 1.00 92.00 73 ASN A CA 1
ATOM 558 C C . ASN A 1 73 ? -19.759 -2.809 30.343 1.00 92.00 73 ASN A C 1
ATOM 560 O O . ASN A 1 73 ? -19.891 -3.916 30.858 1.00 92.00 73 ASN A O 1
ATOM 564 N N . GLY A 1 74 ? -19.178 -1.797 31.003 1.00 92.69 74 GLY A N 1
ATOM 565 C CA . GLY A 1 74 ? -18.622 -1.902 32.362 1.00 92.69 74 GLY A CA 1
ATOM 566 C C . GLY A 1 74 ? -17.191 -2.452 32.446 1.00 92.69 74 GLY A C 1
ATOM 567 O O . GLY A 1 74 ? -16.689 -2.662 33.549 1.00 92.69 74 GLY A O 1
ATOM 568 N N . VAL A 1 75 ? -16.536 -2.682 31.306 1.00 95.94 75 VAL A N 1
ATOM 569 C CA . VAL A 1 75 ? -15.135 -3.098 31.204 1.00 95.94 75 VAL A CA 1
ATOM 570 C C . VAL A 1 75 ? -14.282 -1.907 30.773 1.00 95.94 75 VAL A C 1
ATOM 572 O O . VAL A 1 75 ? -14.550 -1.273 29.750 1.00 95.94 75 VAL A O 1
ATOM 575 N N . LEU A 1 76 ? -13.220 -1.623 31.533 1.00 97.44 76 LEU A N 1
ATOM 576 C CA . LEU A 1 76 ? -12.240 -0.605 31.164 1.00 97.44 76 LEU A CA 1
ATOM 577 C C . LEU A 1 76 ? -11.376 -1.119 30.006 1.00 97.44 76 LEU A C 1
ATOM 579 O O . LEU A 1 76 ? -10.668 -2.119 30.141 1.00 97.44 76 LEU A O 1
ATOM 583 N N . CYS A 1 77 ? -11.438 -0.421 28.880 1.00 96.62 77 CYS A N 1
ATOM 584 C CA . CYS A 1 77 ? -10.772 -0.772 27.636 1.00 96.62 77 CYS A CA 1
ATOM 585 C C . CYS A 1 77 ? -9.786 0.314 27.204 1.00 96.62 77 CYS A C 1
ATOM 587 O O . CYS A 1 77 ? -9.877 1.466 27.626 1.00 96.62 77 CYS A O 1
ATOM 589 N N . GLU A 1 78 ? -8.866 -0.063 26.327 1.00 95.81 78 GLU A N 1
ATOM 590 C CA . GLU A 1 78 ? -7.958 0.844 25.632 1.00 95.81 78 GLU A CA 1
ATOM 591 C C . GLU A 1 78 ? -7.812 0.438 24.163 1.00 95.81 78 GLU A C 1
ATOM 593 O O . GLU A 1 78 ? -8.143 -0.685 23.766 1.00 95.81 78 GLU A O 1
ATOM 598 N N . TRP A 1 79 ? -7.291 1.356 23.350 1.00 95.12 79 TRP A N 1
ATOM 599 C CA . TRP A 1 79 ? -6.955 1.072 21.960 1.00 95.12 79 TRP A CA 1
ATOM 600 C C . TRP A 1 79 ? -5.592 0.402 21.855 1.00 95.12 79 TRP A C 1
ATOM 602 O O . TRP A 1 79 ? -4.565 1.000 22.179 1.00 95.12 79 TRP A O 1
ATOM 612 N N . ARG A 1 80 ? -5.568 -0.819 21.318 1.00 91.62 80 ARG A N 1
ATOM 613 C CA . ARG A 1 80 ? -4.337 -1.582 21.088 1.00 91.62 80 ARG A CA 1
ATOM 614 C C . ARG A 1 80 ? -4.135 -1.863 19.616 1.00 91.62 80 ARG A C 1
ATOM 616 O O . ARG A 1 80 ? -5.093 -2.082 18.879 1.00 91.62 80 ARG A O 1
ATOM 623 N N . ARG A 1 81 ? -2.872 -1.900 19.185 1.00 89.75 81 ARG A N 1
ATOM 624 C CA . ARG A 1 81 ? -2.505 -2.474 17.886 1.00 89.75 81 ARG A CA 1
ATOM 625 C C . ARG A 1 81 ? -2.502 -3.991 18.026 1.00 89.75 81 ARG A C 1
ATOM 627 O O . ARG A 1 81 ? -1.511 -4.584 18.445 1.00 89.75 81 ARG A O 1
ATOM 634 N N . GLU A 1 82 ? -3.630 -4.591 17.701 1.00 87.00 82 GLU A N 1
ATOM 635 C CA . GLU A 1 82 ? -3.856 -6.020 17.785 1.00 87.00 82 GLU A CA 1
ATOM 636 C C . GLU A 1 82 ? -3.429 -6.732 16.508 1.00 87.00 82 GLU A C 1
ATOM 638 O O . GLU A 1 82 ? -3.449 -6.185 15.403 1.00 87.00 82 GLU A O 1
ATOM 643 N N . ARG A 1 83 ? -3.048 -7.994 16.681 1.00 81.38 83 ARG A N 1
ATOM 644 C CA . ARG A 1 83 ? -2.721 -8.905 15.593 1.00 81.38 83 ARG A CA 1
ATOM 645 C C . ARG A 1 83 ? -3.820 -9.942 15.439 1.00 81.38 83 ARG A C 1
ATOM 647 O O . ARG A 1 83 ? -4.196 -10.594 16.418 1.00 81.38 83 ARG A O 1
ATOM 654 N N . ILE A 1 84 ? -4.311 -10.080 14.214 1.00 79.94 84 ILE A N 1
ATOM 655 C CA . ILE A 1 84 ? -5.432 -10.940 13.848 1.00 79.94 84 ILE A CA 1
ATOM 656 C C . ILE A 1 84 ? -4.936 -12.032 12.904 1.00 79.94 84 ILE A C 1
ATOM 658 O O . ILE A 1 84 ? -4.145 -11.770 11.996 1.00 79.94 84 ILE A O 1
ATOM 662 N N . THR A 1 85 ? -5.392 -13.257 13.149 1.00 74.81 85 THR A N 1
ATOM 663 C CA . THR A 1 85 ? -5.138 -14.434 12.317 1.00 74.81 85 THR A CA 1
ATOM 664 C C . THR A 1 85 ? -6.497 -15.060 12.005 1.00 74.81 85 THR A C 1
ATOM 666 O O . THR A 1 85 ? -7.285 -15.304 12.919 1.00 74.81 85 THR A O 1
ATOM 669 N N . ASP A 1 86 ? -6.801 -15.277 10.727 1.00 62.34 86 ASP A N 1
ATOM 670 C CA . ASP A 1 86 ? -8.091 -15.848 10.293 1.00 62.34 86 ASP A CA 1
ATOM 671 C C . ASP A 1 86 ? -8.032 -17.383 10.144 1.00 62.34 86 ASP A C 1
ATOM 673 O O . ASP A 1 86 ? -9.037 -18.047 9.898 1.00 62.34 86 ASP A O 1
ATOM 677 N N . LEU A 1 87 ? -6.841 -17.968 10.289 1.00 53.59 87 LEU A N 1
ATOM 678 C CA . LEU A 1 87 ? -6.561 -19.395 10.154 1.00 53.59 87 LEU A CA 1
ATOM 679 C C . LEU A 1 87 ? -5.996 -19.894 11.473 1.00 53.59 87 LEU A C 1
ATOM 681 O O . LEU A 1 87 ? -4.996 -19.320 11.861 1.00 53.59 87 LEU A O 1
ATOM 685 N N . GLN A 1 88 ? -6.529 -20.968 12.072 1.00 51.44 88 GLN A N 1
ATOM 686 C CA . GLN A 1 88 ? -5.709 -22.101 12.550 1.00 51.44 88 GLN A CA 1
ATOM 687 C C . GLN A 1 88 ? -6.561 -23.342 12.863 1.00 51.44 88 GLN A C 1
ATOM 689 O O . GLN A 1 88 ? -7.482 -23.281 13.678 1.00 51.44 88 GLN A O 1
ATOM 694 N N . PRO A 1 89 ? -6.170 -24.506 12.322 1.00 45.03 89 PRO A N 1
ATOM 695 C CA . PRO A 1 89 ? -6.270 -25.762 13.069 1.00 45.03 89 PRO A CA 1
ATOM 696 C C . PRO A 1 89 ? -4.903 -26.399 13.385 1.00 45.03 89 PRO A C 1
ATOM 698 O O . PRO A 1 89 ? -4.847 -27.333 14.178 1.00 45.03 89 PRO A O 1
ATOM 701 N N . ASP A 1 90 ? -3.801 -25.937 12.784 1.00 51.91 90 ASP A N 1
ATOM 702 C CA . ASP A 1 90 ? -2.496 -26.619 12.796 1.00 51.91 90 ASP A CA 1
ATOM 703 C C . ASP A 1 90 ? -1.364 -25.870 13.529 1.00 51.91 90 ASP A C 1
ATOM 705 O O . ASP A 1 90 ? -0.210 -26.303 13.489 1.00 51.91 90 ASP A O 1
ATOM 709 N N . GLY A 1 91 ? -1.666 -24.799 14.272 1.00 51.06 91 GLY A N 1
ATOM 710 C CA . GLY A 1 91 ? -0.711 -24.222 15.228 1.00 51.06 91 GLY A CA 1
ATOM 711 C C . GLY A 1 91 ? 0.326 -23.264 14.633 1.00 51.06 91 GLY A C 1
ATOM 712 O O . GLY A 1 91 ? 1.247 -22.864 15.349 1.00 51.06 91 GLY A O 1
ATOM 713 N N . VAL A 1 92 ? 0.249 -22.923 13.339 1.00 52.25 92 VAL A N 1
ATOM 714 C CA . VAL A 1 92 ? 1.258 -22.074 12.688 1.00 52.25 92 VAL A CA 1
ATOM 715 C C . VAL A 1 92 ? 0.641 -20.864 11.982 1.00 52.25 92 VAL A C 1
ATOM 717 O O . VAL A 1 92 ? 0.106 -20.966 10.881 1.00 52.25 92 VAL A O 1
ATOM 720 N N . ASP A 1 93 ? 0.814 -19.686 12.589 1.00 55.78 93 ASP A N 1
ATOM 721 C CA . ASP A 1 93 ? 0.425 -18.385 12.029 1.00 55.78 93 ASP A CA 1
ATOM 722 C C . ASP A 1 93 ? 1.343 -17.986 10.868 1.00 55.78 93 ASP A C 1
ATOM 724 O O . ASP A 1 93 ? 2.361 -17.309 11.045 1.00 55.78 93 ASP A O 1
ATOM 728 N N . TYR A 1 94 ? 1.008 -18.427 9.656 1.00 54.78 94 TYR A N 1
ATOM 729 C CA . TYR A 1 94 ? 1.712 -17.996 8.445 1.00 54.78 94 TYR A CA 1
ATOM 730 C C . TYR A 1 94 ? 1.235 -16.632 7.932 1.00 54.78 94 TYR A C 1
ATOM 732 O O . TYR A 1 94 ? 2.010 -15.934 7.277 1.00 54.78 94 TYR A O 1
ATOM 740 N N . PHE A 1 95 ? -0.007 -16.249 8.236 1.00 61.59 95 PHE A N 1
ATOM 741 C CA . PHE A 1 95 ? -0.639 -15.031 7.740 1.00 61.59 95 PHE A CA 1
ATOM 742 C C . PHE A 1 95 ? -1.374 -14.337 8.877 1.00 61.59 95 PHE A C 1
ATOM 744 O O . PHE A 1 95 ? -2.401 -14.818 9.337 1.00 61.59 95 PHE A O 1
ATOM 751 N N . PHE A 1 96 ? -0.835 -13.202 9.308 1.00 74.06 96 PHE A N 1
ATOM 752 C CA . PHE A 1 96 ? -1.507 -12.301 10.229 1.00 74.06 96 PHE A CA 1
ATOM 753 C C . PHE A 1 96 ? -1.674 -10.936 9.571 1.00 74.06 96 PHE A C 1
ATOM 755 O O . PHE A 1 96 ? -0.872 -10.540 8.720 1.00 74.06 96 PHE A O 1
ATOM 762 N N . TRP A 1 97 ? -2.678 -10.198 10.014 1.00 77.62 97 TRP A N 1
ATOM 763 C CA . TRP A 1 97 ? -2.821 -8.775 9.744 1.00 77.62 97 TRP A CA 1
ATOM 764 C C . TRP A 1 97 ? -2.927 -8.017 11.065 1.00 77.62 97 TRP A C 1
ATOM 766 O O . TRP A 1 97 ? -3.092 -8.610 12.132 1.00 77.62 97 TRP A O 1
ATOM 776 N N . GLU A 1 98 ? -2.725 -6.706 11.020 1.00 83.75 98 GLU A N 1
ATOM 777 C CA . GLU A 1 98 ? -2.740 -5.863 12.213 1.00 83.75 98 GLU A CA 1
ATOM 778 C C . GLU A 1 98 ? -3.849 -4.829 12.105 1.00 83.75 98 GLU A C 1
ATOM 780 O O . GLU A 1 98 ? -4.128 -4.320 11.019 1.00 83.75 98 GLU A O 1
ATOM 785 N N . CYS A 1 99 ? -4.458 -4.506 13.239 1.00 89.25 99 CYS A N 1
ATOM 786 C CA . CYS A 1 99 ? -5.473 -3.472 13.334 1.00 89.25 99 CYS A CA 1
ATOM 787 C C . CYS A 1 99 ? -5.482 -2.805 14.697 1.00 89.25 99 CYS A C 1
ATOM 789 O O . CYS A 1 99 ? -5.005 -3.370 15.674 1.00 89.25 99 CYS A O 1
ATOM 791 N N . TYR A 1 100 ? -6.075 -1.619 14.782 1.00 93.19 100 TYR A N 1
ATOM 792 C CA . TYR A 1 100 ? -6.412 -1.049 16.080 1.00 93.19 100 TYR A CA 1
ATOM 793 C C . TYR A 1 100 ? -7.740 -1.631 16.559 1.00 93.19 100 TYR A C 1
ATOM 795 O O . TYR A 1 100 ? -8.722 -1.597 15.821 1.00 93.19 100 TYR A O 1
ATOM 803 N N . ALA A 1 101 ? -7.766 -2.211 17.753 1.00 94.19 101 ALA A N 1
ATOM 804 C CA . ALA A 1 101 ? -8.974 -2.765 18.354 1.00 94.19 101 ALA A CA 1
ATOM 805 C C . ALA A 1 101 ? -9.073 -2.364 19.824 1.00 94.19 101 ALA A C 1
ATOM 807 O O . ALA A 1 101 ? -8.056 -2.162 20.494 1.00 94.19 101 ALA A O 1
ATOM 808 N N . ALA A 1 102 ? -10.307 -2.235 20.300 1.00 95.44 102 ALA A N 1
ATOM 809 C CA . ALA A 1 102 ? -10.589 -2.055 21.709 1.00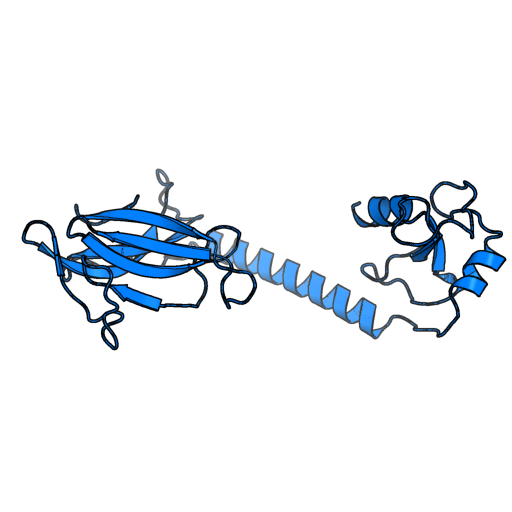 95.44 102 ALA A CA 1
ATOM 810 C C . ALA A 1 102 ? -10.356 -3.385 22.433 1.00 95.44 102 ALA A C 1
ATOM 812 O O . ALA A 1 102 ? -10.870 -4.424 22.014 1.00 95.44 102 ALA A O 1
ATOM 813 N N . ALA A 1 103 ? -9.575 -3.352 23.507 1.00 94.75 103 ALA A N 1
ATOM 814 C CA . ALA A 1 103 ? -9.316 -4.513 24.347 1.00 94.75 103 ALA A CA 1
ATOM 815 C C . ALA A 1 103 ? -9.341 -4.107 25.827 1.00 94.75 103 ALA A C 1
ATOM 817 O O . ALA A 1 103 ? -8.962 -2.976 26.146 1.00 94.75 103 ALA A O 1
ATOM 818 N N . PRO A 1 104 ? -9.741 -5.004 26.746 1.00 95.88 104 PRO A N 1
ATOM 819 C CA . PRO A 1 104 ? -9.683 -4.722 28.176 1.00 95.88 104 PRO A CA 1
ATOM 820 C C . PRO A 1 104 ? -8.255 -4.394 28.618 1.00 95.88 104 PRO A C 1
ATOM 822 O O . PRO A 1 104 ? -7.319 -5.099 28.228 1.00 95.88 104 PRO A O 1
ATOM 825 N N . VAL A 1 105 ? -8.084 -3.387 29.477 1.00 94.44 105 VAL A N 1
ATOM 826 C CA . VAL A 1 105 ? -6.758 -2.950 29.964 1.00 94.44 105 VAL A CA 1
ATOM 827 C C . VAL A 1 105 ? -5.995 -4.101 30.636 1.00 94.44 105 VAL A C 1
ATOM 829 O O . VAL A 1 105 ? -4.798 -4.275 30.415 1.00 94.44 105 VAL A O 1
ATOM 832 N N . ASP A 1 106 ? -6.695 -4.977 31.352 1.00 93.25 106 ASP A N 1
ATOM 833 C CA . ASP A 1 106 ? -6.076 -6.109 32.054 1.00 93.25 106 ASP A CA 1
ATOM 834 C C . ASP A 1 106 ? -5.958 -7.384 31.198 1.00 93.25 106 ASP A C 1
ATOM 836 O O . ASP A 1 106 ? -5.483 -8.420 31.671 1.00 93.25 106 ASP A O 1
ATOM 840 N N . SER A 1 107 ? -6.395 -7.348 29.934 1.00 90.38 107 SER A N 1
ATOM 841 C CA . SER A 1 107 ? -6.292 -8.514 29.052 1.00 90.38 107 SER A CA 1
ATOM 842 C C . SER A 1 107 ? -4.841 -8.759 28.612 1.00 90.38 107 SER A C 1
ATOM 844 O O . SER A 1 107 ? -4.079 -7.800 28.417 1.00 90.38 107 SER A O 1
ATOM 846 N N . PRO A 1 108 ? -4.426 -10.030 28.442 1.00 86.50 108 PRO A N 1
ATOM 847 C CA . PRO A 1 108 ? -3.083 -10.344 27.978 1.00 86.50 108 PRO A CA 1
ATOM 848 C C . PRO A 1 108 ? -2.832 -9.731 26.600 1.00 86.50 108 PRO A C 1
ATOM 850 O O . PRO A 1 108 ? -3.722 -9.654 25.762 1.00 86.50 108 PRO A O 1
ATOM 853 N N . HIS A 1 109 ? -1.596 -9.309 26.349 1.00 79.62 109 HIS A N 1
ATOM 854 C CA . HIS A 1 109 ? -1.215 -8.860 25.015 1.00 79.62 109 HIS A CA 1
ATOM 855 C C . HIS A 1 109 ? -1.063 -10.072 24.103 1.00 79.62 109 HIS A C 1
ATOM 857 O O . HIS A 1 109 ? -0.530 -11.106 24.520 1.00 79.62 109 HIS A O 1
ATOM 863 N N . TYR A 1 110 ? -1.483 -9.938 22.847 1.00 69.31 110 TYR A N 1
ATOM 864 C CA . TYR A 1 110 ? -1.204 -10.975 21.865 1.00 69.31 110 TYR A CA 1
ATOM 865 C C . TYR A 1 110 ? 0.315 -11.169 21.762 1.00 69.31 110 TYR A C 1
ATOM 867 O O . TYR A 1 110 ? 1.043 -10.184 21.590 1.00 69.31 110 TYR A O 1
ATOM 875 N N . PRO A 1 111 ? 0.826 -12.402 21.904 1.00 63.84 111 PRO A N 1
ATOM 876 C CA . PRO A 1 111 ? 2.259 -12.621 21.942 1.00 63.84 111 PRO A CA 1
ATOM 877 C C . PRO A 1 111 ? 2.908 -12.190 20.623 1.00 63.84 111 PRO A C 1
ATOM 879 O O . PRO A 1 111 ? 2.332 -12.324 19.538 1.00 63.84 111 PRO A O 1
ATOM 882 N N . ALA A 1 112 ? 4.153 -11.707 20.710 1.00 58.12 112 ALA A N 1
ATOM 883 C CA . ALA A 1 112 ? 5.005 -11.592 19.535 1.00 58.12 112 ALA A CA 1
ATOM 884 C C . ALA A 1 112 ? 5.038 -12.962 18.832 1.00 58.12 112 ALA A C 1
ATOM 886 O O . ALA A 1 112 ? 5.046 -13.997 19.505 1.00 58.12 112 ALA A O 1
ATOM 887 N N . PRO A 1 113 ? 5.037 -12.999 17.492 1.00 58.16 113 PRO A N 1
ATOM 888 C CA . PRO A 1 113 ? 4.872 -14.250 16.785 1.00 58.16 113 PRO A CA 1
ATOM 889 C C . PRO A 1 113 ? 6.067 -15.132 17.142 1.00 58.16 113 PRO A C 1
ATOM 891 O O . PRO A 1 113 ? 7.223 -14.724 16.982 1.00 58.16 113 PRO A O 1
ATOM 894 N N . MET A 1 114 ? 5.815 -16.358 17.597 1.00 52.69 114 MET A N 1
ATOM 895 C CA . MET A 1 114 ? 6.850 -17.377 17.531 1.00 52.69 114 MET A CA 1
ATOM 896 C C . MET A 1 114 ? 7.068 -17.646 16.050 1.00 52.69 114 MET A C 1
ATOM 898 O O . MET A 1 114 ? 6.362 -18.441 15.437 1.00 52.69 114 MET A O 1
ATOM 902 N N . HIS A 1 115 ? 8.022 -16.938 15.444 1.00 60.75 115 HIS A N 1
ATOM 903 C CA . HIS A 1 115 ? 8.399 -17.193 14.068 1.00 60.75 115 HIS A CA 1
ATOM 904 C C . HIS A 1 115 ? 8.862 -18.647 13.982 1.00 60.75 115 HIS A C 1
ATOM 906 O O . HIS A 1 115 ? 9.989 -18.983 14.383 1.00 60.75 115 HIS A O 1
ATOM 912 N N . SER A 1 116 ? 7.984 -19.520 13.480 1.00 60.88 116 SER A N 1
ATOM 913 C CA . SER A 1 116 ? 8.320 -20.919 13.260 1.00 60.88 116 SER A CA 1
ATOM 914 C C . SER A 1 116 ? 9.609 -20.980 12.442 1.00 60.88 116 SER A C 1
ATOM 916 O O . SER A 1 116 ? 9.899 -20.088 11.635 1.00 60.88 116 SER A O 1
ATOM 918 N N . ALA A 1 117 ? 10.424 -22.013 12.653 1.00 61.34 117 ALA A N 1
ATOM 919 C CA . ALA A 1 117 ? 11.642 -22.188 11.862 1.00 61.34 117 ALA A CA 1
ATOM 920 C C . ALA A 1 117 ? 11.333 -22.131 10.349 1.00 61.34 117 ALA A C 1
ATOM 922 O O . ALA A 1 117 ? 12.084 -21.536 9.579 1.00 61.34 117 ALA A O 1
ATOM 923 N N . ARG A 1 118 ? 10.156 -22.640 9.955 1.00 56.91 118 ARG A N 1
ATOM 924 C CA . ARG A 1 118 ? 9.614 -22.559 8.595 1.00 56.91 118 ARG A CA 1
ATOM 925 C C . ARG A 1 118 ? 9.298 -21.125 8.142 1.00 56.91 118 ARG A C 1
ATOM 927 O O . ARG A 1 118 ? 9.694 -20.767 7.039 1.00 56.91 118 ARG A O 1
ATOM 934 N N . TYR A 1 119 ? 8.654 -20.293 8.970 1.00 62.72 119 TYR A N 1
ATOM 935 C CA . TYR A 1 119 ? 8.408 -18.874 8.654 1.00 62.72 119 TYR A CA 1
ATOM 936 C C . TYR A 1 119 ? 9.719 -18.104 8.459 1.00 62.72 119 TYR A C 1
ATOM 938 O O . TYR A 1 119 ? 9.868 -17.372 7.482 1.00 62.72 119 TYR A O 1
ATOM 946 N N . ARG A 1 120 ? 10.694 -18.293 9.362 1.00 67.75 120 ARG A N 1
ATOM 947 C CA . ARG A 1 120 ? 12.006 -17.632 9.252 1.00 67.75 120 ARG A CA 1
ATOM 948 C C . ARG A 1 120 ? 12.713 -18.021 7.960 1.00 67.75 120 ARG A C 1
ATOM 950 O O . ARG A 1 120 ? 13.198 -17.141 7.262 1.00 67.75 120 ARG A O 1
ATOM 957 N N . ALA A 1 121 ? 12.710 -19.310 7.619 1.00 69.56 121 ALA A N 1
ATOM 958 C CA . ALA A 1 121 ? 13.317 -19.811 6.391 1.00 69.56 121 ALA A CA 1
ATOM 959 C C . ALA A 1 121 ? 12.655 -19.243 5.122 1.00 69.56 121 ALA A C 1
ATOM 961 O O . ALA A 1 121 ? 13.356 -18.840 4.196 1.00 69.56 121 ALA A O 1
ATOM 962 N N . GLU A 1 122 ? 11.321 -19.167 5.083 1.00 61.69 122 GLU A N 1
ATOM 963 C CA . GLU A 1 122 ? 10.587 -18.611 3.938 1.00 61.69 122 GLU A CA 1
ATOM 964 C C . GLU A 1 122 ? 10.814 -17.096 3.788 1.00 61.69 122 GLU A C 1
ATOM 966 O O . GLU A 1 122 ? 11.076 -16.617 2.684 1.00 61.69 122 GLU A O 1
ATOM 971 N N . MET A 1 123 ? 10.801 -16.331 4.886 1.00 66.81 123 MET A N 1
ATOM 972 C CA . MET A 1 123 ? 11.093 -14.892 4.839 1.00 66.81 123 MET A CA 1
ATOM 973 C C . MET A 1 123 ? 12.549 -14.604 4.459 1.00 66.81 123 MET A C 1
ATOM 975 O O . MET A 1 123 ? 12.802 -13.698 3.662 1.00 66.81 123 MET A O 1
ATOM 979 N N . ASP A 1 124 ? 13.506 -15.394 4.949 1.00 73.31 124 ASP A N 1
ATOM 980 C CA . ASP A 1 124 ? 14.906 -15.312 4.520 1.00 73.31 124 ASP A CA 1
ATOM 981 C C . ASP A 1 124 ? 15.059 -15.628 3.031 1.00 73.31 124 ASP A C 1
ATOM 983 O O . ASP A 1 124 ? 15.778 -14.923 2.321 1.00 73.31 124 ASP A O 1
ATOM 987 N N . ARG A 1 125 ? 14.356 -16.649 2.526 1.00 68.25 125 ARG A N 1
ATOM 988 C CA . ARG A 1 125 ? 14.337 -16.982 1.096 1.00 68.25 125 ARG A CA 1
ATOM 989 C C . ARG A 1 125 ? 13.816 -15.807 0.267 1.00 68.25 125 ARG A C 1
ATOM 991 O O . ARG A 1 125 ? 14.476 -15.418 -0.696 1.00 68.25 125 ARG A O 1
ATOM 998 N N . ARG A 1 126 ? 12.692 -15.197 0.658 1.00 58.66 126 ARG A N 1
ATOM 999 C CA . ARG A 1 126 ? 12.115 -14.022 -0.024 1.00 58.66 126 ARG A CA 1
ATOM 1000 C C . ARG A 1 126 ? 13.049 -12.815 0.010 1.00 58.66 126 ARG A C 1
ATOM 1002 O O . ARG A 1 126 ? 13.280 -12.201 -1.029 1.00 58.66 126 ARG A O 1
ATOM 1009 N N . ARG A 1 127 ? 13.649 -12.514 1.167 1.00 65.75 127 ARG A N 1
ATOM 1010 C CA . ARG A 1 127 ? 14.648 -11.439 1.315 1.00 65.75 127 ARG A CA 1
ATOM 1011 C C . ARG A 1 127 ? 15.868 -11.665 0.427 1.00 65.75 127 ARG A C 1
ATOM 1013 O O . ARG A 1 127 ? 16.330 -10.721 -0.203 1.00 65.75 127 ARG A O 1
ATOM 1020 N N . ARG A 1 128 ? 16.376 -12.899 0.337 1.00 59.66 128 ARG A N 1
ATOM 1021 C CA . ARG A 1 128 ? 17.507 -13.252 -0.541 1.00 59.66 128 ARG A CA 1
ATOM 1022 C C . ARG A 1 128 ? 17.153 -13.100 -2.015 1.00 59.66 128 ARG A C 1
ATOM 1024 O O . ARG A 1 128 ? 17.947 -12.533 -2.753 1.00 59.66 128 ARG A O 1
ATOM 1031 N N . VAL A 1 129 ? 15.972 -13.554 -2.438 1.00 57.53 129 VAL A N 1
ATOM 1032 C CA . VAL A 1 129 ? 15.512 -13.402 -3.829 1.00 57.53 129 VAL A CA 1
ATOM 1033 C C . VAL A 1 129 ? 15.328 -11.926 -4.182 1.00 57.53 129 VAL A C 1
ATOM 1035 O O . VAL A 1 129 ? 15.863 -11.486 -5.191 1.00 57.53 129 VAL A O 1
ATOM 1038 N N . SER A 1 130 ? 14.666 -11.147 -3.323 1.00 60.34 130 SER A N 1
ATOM 1039 C CA . SER A 1 130 ? 14.495 -9.700 -3.504 1.00 60.34 130 SER A CA 1
ATOM 1040 C C . SER A 1 130 ? 15.836 -8.953 -3.518 1.00 60.34 130 SER A C 1
ATOM 1042 O O . SER A 1 130 ? 16.070 -8.132 -4.399 1.00 60.34 130 SER A O 1
ATOM 1044 N N . SER A 1 131 ? 16.761 -9.286 -2.609 1.00 64.12 131 SER A N 1
ATOM 1045 C CA . SER A 1 131 ? 18.100 -8.686 -2.568 1.00 64.12 131 SER A CA 1
ATOM 1046 C C . SER A 1 131 ? 18.943 -9.060 -3.785 1.00 64.12 131 SER A C 1
ATOM 1048 O O . SER A 1 131 ? 19.654 -8.208 -4.307 1.00 64.12 131 SER A O 1
ATOM 1050 N N . ASN A 1 132 ? 18.868 -10.305 -4.256 1.00 54.34 132 ASN A N 1
ATOM 1051 C CA . ASN A 1 132 ? 19.590 -10.737 -5.448 1.00 54.34 132 ASN A CA 1
ATOM 1052 C C . ASN A 1 132 ? 19.004 -10.094 -6.704 1.00 54.34 132 ASN A C 1
ATOM 1054 O O . ASN A 1 132 ? 19.772 -9.564 -7.494 1.00 54.34 132 ASN A O 1
ATOM 1058 N N . ALA A 1 133 ? 17.678 -10.060 -6.858 1.00 59.88 133 ALA A N 1
ATOM 1059 C CA . ALA A 1 133 ? 17.019 -9.371 -7.965 1.00 59.88 133 ALA A CA 1
ATOM 1060 C C . ALA A 1 133 ? 17.389 -7.879 -7.992 1.00 59.88 133 ALA A C 1
ATOM 1062 O O . ALA A 1 133 ? 17.859 -7.393 -9.013 1.00 59.88 133 ALA A O 1
ATOM 1063 N N . ALA A 1 134 ? 17.313 -7.189 -6.849 1.00 60.22 134 ALA A N 1
ATOM 1064 C CA . ALA A 1 134 ? 17.699 -5.782 -6.735 1.00 60.22 134 ALA A CA 1
ATOM 1065 C C . ALA A 1 134 ? 19.203 -5.547 -6.980 1.00 60.22 134 ALA A C 1
ATOM 1067 O O . ALA A 1 134 ? 19.587 -4.540 -7.567 1.00 60.22 134 ALA A O 1
ATOM 1068 N N . LYS A 1 135 ? 20.082 -6.470 -6.560 1.00 59.62 135 LYS A N 1
ATOM 1069 C CA . LYS A 1 135 ? 21.525 -6.410 -6.861 1.00 59.62 135 LYS A CA 1
ATOM 1070 C C . LYS A 1 135 ? 21.817 -6.645 -8.340 1.00 59.62 135 LYS A C 1
ATOM 1072 O O . LYS A 1 135 ? 22.667 -5.949 -8.886 1.00 59.62 135 LYS A O 1
ATOM 1077 N N . HIS A 1 136 ? 21.141 -7.605 -8.968 1.00 57.56 136 HIS A N 1
ATOM 1078 C CA . HIS A 1 136 ? 21.253 -7.866 -10.401 1.00 57.56 136 HIS A CA 1
ATOM 1079 C C . HIS A 1 136 ? 20.753 -6.668 -11.209 1.00 57.56 136 HIS A C 1
ATOM 1081 O O . HIS A 1 136 ? 21.451 -6.229 -12.113 1.00 57.56 136 HIS A O 1
ATOM 1087 N N . GLU A 1 137 ? 19.625 -6.076 -10.819 1.00 58.78 137 GLU A N 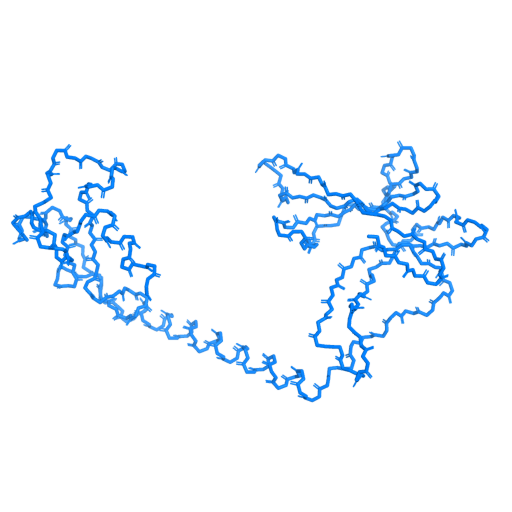1
ATOM 1088 C CA . GLU A 1 137 ? 19.084 -4.868 -11.443 1.00 58.78 137 GLU A CA 1
ATOM 1089 C C . GLU A 1 137 ? 20.008 -3.654 -11.254 1.00 58.78 137 GLU A C 1
ATOM 1091 O O . GLU A 1 137 ? 20.264 -2.910 -12.197 1.00 58.78 137 GLU A O 1
ATOM 1096 N N . ARG A 1 138 ? 20.579 -3.469 -10.056 1.00 58.06 138 ARG A N 1
ATOM 1097 C CA . ARG A 1 138 ? 21.549 -2.397 -9.789 1.00 58.06 138 ARG A CA 1
ATOM 1098 C C . ARG A 1 138 ? 22.834 -2.569 -10.601 1.00 58.06 138 ARG A C 1
ATOM 1100 O O . ARG A 1 138 ? 23.315 -1.589 -11.152 1.00 58.06 138 ARG A O 1
ATOM 1107 N N . ARG A 1 139 ? 23.377 -3.789 -10.692 1.00 55.72 139 ARG A N 1
ATOM 1108 C CA . ARG A 1 139 ? 24.574 -4.073 -11.502 1.00 55.72 139 ARG A CA 1
ATOM 1109 C C . ARG A 1 139 ? 24.297 -3.862 -12.991 1.00 55.72 139 ARG A C 1
ATOM 1111 O O . ARG A 1 139 ? 25.087 -3.203 -13.647 1.00 55.72 139 ARG A O 1
ATOM 1118 N N . ALA A 1 140 ? 23.148 -4.328 -13.481 1.00 59.34 140 ALA A N 1
ATOM 1119 C CA . ALA A 1 140 ? 22.694 -4.086 -14.847 1.00 59.34 140 ALA A CA 1
ATOM 1120 C C . ALA A 1 140 ? 22.633 -2.585 -15.182 1.00 59.34 140 ALA A C 1
ATOM 1122 O O . ALA A 1 140 ? 23.076 -2.185 -16.248 1.00 59.34 140 ALA A O 1
ATOM 1123 N N . ARG A 1 141 ? 22.153 -1.738 -14.260 1.00 61.03 141 ARG A N 1
ATOM 1124 C CA . ARG A 1 141 ? 22.114 -0.276 -14.452 1.00 61.03 141 ARG A CA 1
ATOM 1125 C C . ARG A 1 141 ? 23.480 0.414 -14.332 1.00 61.03 141 ARG A C 1
ATOM 1127 O O . ARG A 1 141 ? 23.667 1.451 -14.952 1.00 61.03 141 ARG A O 1
ATOM 1134 N N . GLU A 1 142 ? 24.396 -0.106 -13.510 1.00 63.38 142 GLU A N 1
ATOM 1135 C CA . GLU A 1 142 ? 25.751 0.454 -13.338 1.00 63.38 142 GLU A CA 1
ATOM 1136 C C . GLU A 1 142 ? 26.699 0.083 -14.490 1.00 63.38 142 GLU A C 1
ATOM 1138 O O . GLU A 1 142 ? 27.600 0.858 -14.798 1.00 63.38 142 GLU A O 1
ATOM 1143 N N . GLU A 1 143 ? 26.503 -1.081 -15.114 1.00 65.19 143 GLU A N 1
ATOM 1144 C CA . GLU A 1 143 ? 27.316 -1.575 -16.236 1.00 65.19 143 GLU A CA 1
ATOM 1145 C C . GLU A 1 143 ? 26.744 -1.195 -17.613 1.00 65.19 143 GLU A C 1
ATOM 1147 O O . GLU A 1 143 ? 27.474 -1.276 -18.598 1.00 65.19 143 GLU A O 1
ATOM 1152 N N . ALA A 1 144 ? 25.480 -0.759 -17.688 1.00 71.81 144 ALA A N 1
ATOM 1153 C CA . ALA A 1 144 ? 24.846 -0.385 -18.949 1.00 71.81 144 ALA A CA 1
ATOM 1154 C C . ALA A 1 144 ? 25.547 0.813 -19.601 1.00 71.81 144 ALA A C 1
ATOM 1156 O O . ALA A 1 144 ? 25.669 1.894 -19.012 1.00 71.81 144 ALA A O 1
ATOM 1157 N N . ALA A 1 145 ? 25.952 0.645 -20.856 1.00 77.75 145 ALA A N 1
ATOM 1158 C CA . ALA A 1 145 ? 26.431 1.748 -21.669 1.00 77.75 145 ALA A CA 1
ATOM 1159 C C . ALA A 1 145 ? 25.270 2.713 -21.961 1.00 77.75 145 ALA A C 1
ATOM 1161 O O . ALA A 1 145 ? 24.184 2.300 -22.372 1.00 77.75 145 ALA A O 1
ATOM 1162 N N . ILE A 1 146 ? 25.502 4.011 -21.750 1.00 81.31 146 ILE A N 1
ATOM 1163 C CA . ILE A 1 146 ? 24.543 5.070 -22.077 1.00 81.31 146 ILE A CA 1
ATOM 1164 C C . ILE A 1 146 ? 25.139 5.928 -23.183 1.00 81.31 146 ILE A C 1
ATOM 1166 O O . ILE A 1 146 ? 26.104 6.666 -22.979 1.00 81.31 146 ILE A O 1
ATOM 1170 N N . GLU A 1 147 ? 24.526 5.854 -24.351 1.00 83.44 147 GLU A N 1
ATOM 1171 C CA . GLU A 1 147 ? 24.791 6.714 -25.489 1.00 83.44 147 GLU A CA 1
ATOM 1172 C C . GLU A 1 147 ? 23.725 7.813 -25.551 1.00 83.44 147 GLU A C 1
ATOM 1174 O O . GLU A 1 147 ? 22.548 7.569 -25.297 1.00 83.44 147 GLU A O 1
ATOM 1179 N N . ARG A 1 148 ? 24.119 9.043 -25.890 1.00 77.44 148 ARG A N 1
ATOM 1180 C CA . ARG A 1 148 ? 23.163 10.124 -26.167 1.00 77.44 148 ARG A CA 1
ATOM 1181 C C . ARG A 1 148 ? 22.896 10.188 -27.664 1.00 77.44 148 ARG A C 1
ATOM 1183 O O . ARG A 1 148 ? 23.830 10.399 -28.437 1.00 77.44 148 ARG A O 1
ATOM 1190 N N . PHE A 1 149 ? 21.634 10.052 -28.045 1.00 84.69 149 PHE A N 1
ATOM 1191 C CA . PHE A 1 149 ? 21.179 10.127 -29.429 1.00 84.69 149 PHE A CA 1
ATOM 1192 C C . PHE A 1 149 ? 19.744 10.647 -29.501 1.00 84.69 149 PHE A C 1
ATOM 1194 O O . PHE A 1 149 ? 19.007 10.576 -28.514 1.00 84.69 149 PHE A O 1
ATOM 1201 N N . ASP A 1 150 ? 19.362 11.185 -30.657 1.00 84.56 150 ASP A N 1
ATOM 1202 C CA . ASP A 1 150 ? 17.969 11.525 -30.934 1.00 84.56 150 ASP A CA 1
ATOM 1203 C C . ASP A 1 150 ? 17.216 10.248 -31.362 1.00 84.56 150 ASP A C 1
ATOM 1205 O O . ASP A 1 150 ? 17.666 9.571 -32.291 1.00 84.56 150 ASP A O 1
ATOM 1209 N N . PRO A 1 151 ? 16.087 9.877 -30.721 1.00 85.19 151 PRO A N 1
ATOM 1210 C CA . PRO A 1 151 ? 15.271 8.740 -31.147 1.00 85.19 151 PRO A CA 1
ATOM 1211 C C . PRO A 1 151 ? 14.883 8.767 -32.630 1.00 85.19 151 PRO A C 1
ATOM 1213 O O . PRO A 1 151 ? 14.736 7.703 -33.230 1.00 85.19 151 PRO A O 1
ATOM 1216 N N . LEU A 1 152 ? 14.770 9.954 -33.236 1.00 84.69 152 LEU A N 1
ATOM 1217 C CA . LEU A 1 152 ? 14.491 10.095 -34.662 1.00 84.69 152 LEU A CA 1
ATOM 1218 C C . LEU A 1 152 ? 15.543 9.391 -35.533 1.00 84.69 152 LEU A C 1
ATOM 1220 O O . LEU A 1 152 ? 15.181 8.768 -36.526 1.00 84.69 152 LEU A O 1
ATOM 1224 N N . GLU A 1 153 ? 16.815 9.384 -35.118 1.00 90.69 153 GLU A N 1
ATOM 1225 C CA . GLU A 1 153 ? 17.891 8.669 -35.822 1.00 90.69 153 GLU A CA 1
ATOM 1226 C C . GLU A 1 153 ? 17.609 7.158 -35.903 1.00 90.69 153 GLU A C 1
ATOM 1228 O O . GLU A 1 153 ? 17.882 6.512 -36.915 1.00 90.69 153 GLU A O 1
ATOM 1233 N N . VAL A 1 154 ? 17.040 6.583 -34.837 1.00 93.12 154 VAL A N 1
ATOM 1234 C CA . VAL A 1 154 ? 16.640 5.169 -34.783 1.00 93.12 154 VAL A CA 1
ATOM 1235 C C . VAL A 1 154 ? 15.402 4.931 -35.644 1.00 93.12 154 VAL A C 1
ATOM 1237 O O . VAL A 1 154 ? 15.336 3.936 -36.361 1.00 93.12 154 VAL A O 1
ATOM 1240 N N . TYR A 1 155 ? 14.439 5.852 -35.622 1.00 93.88 155 TYR A N 1
ATOM 1241 C CA . TYR A 1 155 ? 13.198 5.724 -36.389 1.00 93.88 155 TYR A CA 1
ATOM 1242 C C . TYR A 1 155 ? 13.456 5.777 -37.901 1.00 93.88 155 TYR A C 1
ATOM 1244 O O . TYR A 1 155 ? 12.916 4.964 -38.657 1.00 93.88 155 TYR A O 1
ATOM 1252 N N . GLU A 1 156 ? 14.337 6.680 -38.336 1.00 93.50 156 GLU A N 1
ATOM 1253 C CA . GLU A 1 156 ? 14.794 6.787 -39.723 1.00 93.50 156 GLU A CA 1
ATOM 1254 C C . GLU A 1 156 ? 15.595 5.552 -40.153 1.00 93.50 156 GLU A C 1
ATOM 1256 O O . GLU A 1 156 ? 15.332 4.991 -41.222 1.00 93.50 156 GLU A O 1
ATOM 1261 N N . ARG A 1 157 ? 16.523 5.077 -39.307 1.00 96.44 157 ARG A N 1
ATOM 1262 C CA . ARG A 1 157 ? 17.286 3.837 -39.540 1.00 96.44 157 ARG A CA 1
ATOM 1263 C C . ARG A 1 157 ? 16.361 2.637 -39.736 1.00 96.44 157 ARG A C 1
ATOM 1265 O O . ARG A 1 157 ? 16.576 1.833 -40.644 1.00 96.44 157 ARG A O 1
ATOM 1272 N N . ASP A 1 158 ? 15.321 2.540 -38.915 1.00 97.06 158 ASP A N 1
ATOM 1273 C CA . ASP A 1 158 ? 14.350 1.445 -38.942 1.00 97.06 158 ASP A CA 1
ATOM 1274 C C . ASP A 1 158 ? 13.304 1.614 -40.059 1.00 97.06 158 ASP A C 1
ATOM 1276 O O . ASP A 1 158 ? 12.409 0.781 -40.210 1.00 97.06 158 ASP A O 1
ATOM 1280 N N . ARG A 1 159 ? 13.440 2.658 -40.894 1.00 97.50 159 ARG A N 1
ATOM 1281 C CA . ARG A 1 159 ? 12.549 2.982 -42.019 1.00 97.50 159 ARG A CA 1
ATOM 1282 C C . ARG A 1 159 ? 11.083 3.059 -41.600 1.00 97.50 159 ARG A C 1
ATOM 1284 O O . ARG A 1 159 ? 10.210 2.643 -42.356 1.00 97.50 159 ARG A O 1
ATOM 1291 N N . TRP A 1 160 ? 10.831 3.565 -40.395 1.00 97.44 160 TRP A N 1
ATOM 1292 C CA . TRP A 1 160 ? 9.489 3.665 -39.826 1.00 97.44 160 TRP A CA 1
ATOM 1293 C C . TRP A 1 160 ? 8.747 2.321 -39.705 1.00 97.44 160 TRP A C 1
ATOM 1295 O O . TRP A 1 160 ? 7.521 2.275 -39.696 1.00 97.44 160 TRP A O 1
ATOM 1305 N N . LEU A 1 161 ? 9.478 1.209 -39.572 1.00 98.00 161 LEU A N 1
ATOM 1306 C CA . LEU A 1 161 ? 8.907 -0.113 -39.318 1.00 98.00 161 LEU A CA 1
ATOM 1307 C C . LEU A 1 161 ? 9.062 -0.488 -37.844 1.00 98.00 161 LEU A C 1
ATOM 1309 O O . LEU A 1 161 ? 10.146 -0.403 -37.273 1.00 98.00 161 LEU A O 1
ATOM 1313 N N . CYS A 1 162 ? 7.980 -0.955 -37.224 1.00 97.81 162 CYS A N 1
ATOM 1314 C CA . CYS A 1 162 ? 8.018 -1.432 -35.849 1.00 97.81 162 CYS A CA 1
ATOM 1315 C C . CYS A 1 162 ? 8.865 -2.710 -35.743 1.00 97.81 162 CYS A C 1
ATOM 1317 O O . CYS A 1 162 ? 8.518 -3.744 -36.309 1.00 97.81 162 CYS A O 1
ATOM 1319 N N . GLY A 1 163 ? 9.914 -2.684 -34.923 1.00 95.50 163 GLY A N 1
ATOM 1320 C CA . GLY A 1 163 ? 10.800 -3.819 -34.655 1.00 95.50 163 GLY A CA 1
ATOM 1321 C C . GLY A 1 163 ? 10.158 -4.989 -33.896 1.00 95.50 163 GLY A C 1
ATOM 1322 O O . GLY A 1 163 ? 10.779 -6.039 -33.768 1.00 95.50 163 GLY A O 1
ATOM 1323 N N . ILE A 1 164 ? 8.920 -4.838 -33.403 1.00 95.75 164 ILE A N 1
ATOM 1324 C CA . ILE A 1 164 ? 8.177 -5.893 -32.691 1.00 95.75 164 ILE A CA 1
ATOM 1325 C C . ILE A 1 164 ? 7.199 -6.610 -33.630 1.00 95.75 164 ILE A C 1
ATOM 1327 O O . ILE A 1 164 ? 7.195 -7.837 -33.695 1.00 95.75 164 ILE A O 1
ATOM 1331 N N . CYS A 1 165 ? 6.346 -5.866 -34.342 1.00 96.31 165 CYS A N 1
ATOM 1332 C CA . CYS A 1 165 ? 5.289 -6.439 -35.186 1.00 96.31 165 CYS A CA 1
ATOM 1333 C C . CYS A 1 165 ? 5.590 -6.382 -36.696 1.00 96.31 165 CYS A C 1
ATOM 1335 O O . CYS A 1 165 ? 4.870 -6.992 -37.486 1.00 96.31 165 CYS A O 1
ATOM 1337 N N . GLY A 1 166 ? 6.622 -5.641 -37.108 1.00 96.56 166 GLY A N 1
ATOM 1338 C CA . GLY A 1 166 ? 7.028 -5.458 -38.503 1.00 96.56 166 GLY A CA 1
ATOM 1339 C C . GLY A 1 166 ? 6.130 -4.536 -39.336 1.00 96.56 166 GLY A C 1
ATOM 1340 O O . GLY A 1 166 ? 6.361 -4.421 -40.535 1.00 96.56 166 GLY A O 1
ATOM 1341 N N . GLN A 1 167 ? 5.103 -3.915 -38.746 1.00 97.56 167 GLN A N 1
ATOM 1342 C CA . GLN A 1 167 ? 4.189 -3.002 -39.448 1.00 97.56 167 GLN A CA 1
ATOM 1343 C C . GLN A 1 167 ? 4.704 -1.557 -39.430 1.00 97.56 167 GLN A C 1
ATOM 1345 O O . GLN A 1 167 ? 5.474 -1.184 -38.543 1.00 97.56 167 GLN A O 1
ATOM 1350 N N . GLU A 1 168 ? 4.242 -0.746 -40.381 1.00 97.69 168 GLU A N 1
ATOM 1351 C CA . GLU A 1 168 ? 4.564 0.683 -40.468 1.00 97.69 168 GLU A CA 1
ATOM 1352 C C . GLU A 1 168 ? 4.066 1.458 -39.238 1.00 97.69 168 GLU A C 1
ATOM 1354 O O . GLU A 1 168 ? 2.990 1.195 -38.689 1.00 97.69 168 GLU A O 1
ATOM 1359 N N . VAL A 1 169 ? 4.875 2.413 -38.792 1.00 96.94 169 VAL A N 1
ATOM 1360 C CA . VAL A 1 169 ? 4.545 3.406 -37.770 1.00 96.94 169 VAL A CA 1
ATOM 1361 C C . VAL A 1 169 ? 4.377 4.740 -38.482 1.00 96.94 169 VAL A C 1
ATOM 1363 O O . VAL A 1 169 ? 5.286 5.185 -39.176 1.00 96.94 169 VAL A O 1
ATOM 1366 N N . ASP A 1 170 ? 3.225 5.378 -38.310 1.00 95.00 170 ASP A N 1
ATOM 1367 C CA . ASP A 1 170 ? 2.959 6.676 -38.921 1.00 95.00 170 ASP A CA 1
ATOM 1368 C C . ASP A 1 170 ? 3.628 7.800 -38.095 1.00 95.00 170 ASP A C 1
ATOM 1370 O O . ASP A 1 170 ? 3.305 7.939 -36.909 1.00 95.00 170 ASP A O 1
ATOM 1374 N N . PRO A 1 171 ? 4.551 8.596 -38.675 1.00 89.56 171 PRO A N 1
ATOM 1375 C CA . PRO A 1 171 ? 5.192 9.724 -37.993 1.00 89.56 171 PRO A CA 1
ATOM 1376 C C . PRO A 1 171 ? 4.217 10.815 -37.539 1.00 89.56 171 PRO A C 1
ATOM 1378 O O . PRO A 1 171 ? 4.519 11.537 -36.588 1.00 89.56 171 PRO A O 1
ATOM 1381 N N . GLU A 1 172 ? 3.058 10.937 -38.188 1.00 92.44 172 GLU A N 1
ATOM 1382 C CA . GLU A 1 172 ? 2.048 11.946 -37.856 1.00 92.44 172 GLU A CA 1
ATOM 1383 C C . GLU A 1 172 ? 1.201 11.535 -36.637 1.00 92.44 172 GLU A C 1
ATOM 1385 O O . GLU A 1 172 ? 0.509 12.365 -36.040 1.00 92.44 172 GLU A O 1
ATOM 1390 N N . VAL A 1 173 ? 1.262 10.262 -36.221 1.00 83.38 173 VAL A N 1
ATOM 1391 C CA . VAL A 1 173 ? 0.555 9.768 -35.035 1.00 83.38 173 VAL A CA 1
ATOM 1392 C C . VAL A 1 173 ? 1.367 10.088 -33.782 1.00 83.38 173 VAL A C 1
ATOM 1394 O O . VAL A 1 173 ? 2.368 9.446 -33.454 1.00 83.38 173 VAL A O 1
ATOM 1397 N N . LEU A 1 174 ? 0.901 11.097 -33.051 1.00 82.62 174 LEU A N 1
ATOM 1398 C CA . LEU A 1 174 ? 1.571 11.615 -31.863 1.00 82.62 174 LEU A CA 1
ATOM 1399 C C . LEU A 1 174 ? 1.236 10.807 -30.600 1.00 82.62 174 LEU A C 1
ATOM 1401 O O . LEU A 1 174 ? 0.131 10.296 -30.415 1.00 82.62 174 LEU A O 1
ATOM 1405 N N . HIS A 1 175 ? 2.196 10.746 -29.678 1.00 74.88 175 HIS A N 1
ATOM 1406 C CA . HIS A 1 175 ? 1.974 10.244 -28.321 1.00 74.88 175 HIS A CA 1
ATOM 1407 C C . HIS A 1 175 ? 0.830 11.025 -27.630 1.00 74.88 175 HIS A C 1
ATOM 1409 O O . HIS A 1 175 ? 0.778 12.249 -27.779 1.00 74.88 175 HIS A O 1
ATOM 1415 N N . PRO A 1 176 ? -0.054 10.384 -26.834 1.00 85.25 176 PRO A N 1
ATOM 1416 C CA . PRO A 1 176 ? -0.001 9.009 -26.323 1.00 85.25 176 PRO A CA 1
ATOM 1417 C C . PRO A 1 176 ? -0.833 7.987 -27.112 1.00 85.25 176 PRO A C 1
ATOM 1419 O O . PRO A 1 176 ? -1.287 7.002 -26.525 1.00 85.25 176 PRO A O 1
ATOM 1422 N N . ASP A 1 177 ? -1.076 8.204 -28.408 1.00 91.25 177 ASP A N 1
ATOM 1423 C CA . ASP A 1 177 ? -1.840 7.236 -29.195 1.00 91.25 177 ASP A CA 1
ATOM 1424 C C . ASP A 1 177 ? -1.169 5.849 -29.185 1.00 91.25 177 ASP A C 1
ATOM 1426 O O . ASP A 1 177 ? 0.053 5.714 -29.238 1.00 91.25 177 ASP A O 1
ATOM 1430 N N . ALA A 1 178 ? -1.977 4.791 -29.121 1.00 91.88 178 ALA A N 1
ATOM 1431 C CA . ALA A 1 178 ? -1.504 3.411 -29.094 1.00 91.88 178 ALA A CA 1
ATOM 1432 C C . ALA A 1 178 ? -0.603 3.057 -30.295 1.00 91.88 178 ALA A C 1
ATOM 1434 O O . ALA A 1 178 ? 0.292 2.217 -30.164 1.00 91.88 178 ALA A O 1
ATOM 1435 N N . MET A 1 179 ? -0.834 3.694 -31.443 1.00 93.75 179 MET A N 1
ATOM 1436 C CA . MET A 1 179 ? -0.090 3.506 -32.686 1.00 93.75 179 MET A CA 1
ATOM 1437 C C . MET A 1 179 ? 1.050 4.519 -32.867 1.00 93.75 179 MET A C 1
ATOM 1439 O O . MET A 1 179 ? 1.735 4.465 -33.885 1.00 93.75 179 MET A O 1
ATOM 1443 N N . SER A 1 180 ? 1.297 5.410 -31.899 1.00 89.00 180 SER A N 1
ATOM 1444 C CA . SER A 1 180 ? 2.395 6.376 -31.986 1.00 89.00 180 SER A CA 1
ATOM 1445 C C . SER A 1 180 ? 3.763 5.696 -31.923 1.00 89.00 180 SER A C 1
ATOM 1447 O O . SER A 1 180 ? 3.919 4.629 -31.316 1.00 89.00 180 SER A O 1
ATOM 1449 N N . ALA A 1 181 ? 4.781 6.358 -32.472 1.00 91.19 181 ALA A N 1
ATOM 1450 C CA . ALA A 1 181 ? 6.171 5.936 -32.332 1.00 91.19 181 ALA A CA 1
ATOM 1451 C C . ALA A 1 181 ? 6.625 5.919 -30.862 1.00 91.19 181 ALA A C 1
ATOM 1453 O O . ALA A 1 181 ? 6.300 6.804 -30.066 1.00 91.19 181 ALA A O 1
ATOM 1454 N N . SER A 1 182 ? 7.395 4.898 -30.503 1.00 94.38 182 SER A N 1
ATOM 1455 C CA . SER A 1 182 ? 8.010 4.707 -29.195 1.00 94.38 182 SER A CA 1
ATOM 1456 C C . SER A 1 182 ? 9.371 4.037 -29.376 1.00 94.38 182 SER A C 1
ATOM 1458 O O . SER A 1 182 ? 9.514 3.128 -30.192 1.00 94.38 182 SER A O 1
ATOM 1460 N N . LEU A 1 183 ? 10.370 4.475 -28.612 1.00 93.19 183 LEU A N 1
ATOM 1461 C CA . LEU A 1 183 ? 11.687 3.847 -28.582 1.00 93.19 183 LEU A CA 1
ATOM 1462 C C . LEU A 1 183 ? 11.648 2.627 -27.647 1.00 93.19 183 LEU A C 1
ATOM 1464 O O . LEU A 1 183 ? 11.374 2.768 -26.454 1.00 93.19 183 LEU A O 1
ATOM 1468 N N . ASP A 1 184 ? 11.915 1.442 -28.184 1.00 92.56 184 ASP A N 1
ATOM 1469 C CA . ASP A 1 184 ? 12.001 0.179 -27.444 1.00 92.56 184 ASP A CA 1
ATOM 1470 C C . ASP A 1 184 ? 13.454 -0.307 -27.367 1.00 92.56 184 ASP A C 1
ATOM 1472 O O . ASP A 1 184 ? 14.250 -0.048 -28.268 1.00 92.56 184 ASP A O 1
ATOM 1476 N N . HIS A 1 185 ? 13.799 -1.042 -26.307 1.00 91.25 185 HIS A N 1
ATOM 1477 C CA . HIS A 1 185 ? 15.119 -1.660 -26.146 1.00 91.25 185 HIS A CA 1
ATOM 1478 C C . HIS A 1 185 ? 15.058 -3.149 -26.472 1.00 91.25 185 HIS A C 1
ATOM 1480 O O . HIS A 1 185 ? 14.354 -3.890 -25.782 1.00 91.25 185 HIS A O 1
ATOM 1486 N N . VAL A 1 186 ? 15.805 -3.616 -27.479 1.00 91.12 186 VAL A N 1
ATOM 1487 C CA . VAL A 1 186 ? 15.792 -5.020 -27.941 1.00 91.12 186 VAL A CA 1
ATOM 1488 C C . VAL A 1 186 ? 16.031 -5.969 -26.768 1.00 91.12 186 VAL A C 1
ATOM 1490 O O . VAL A 1 186 ? 15.193 -6.826 -26.476 1.00 91.12 186 VAL A O 1
ATOM 1493 N N . VAL A 1 187 ? 17.119 -5.746 -26.029 1.00 88.38 187 VAL A N 1
ATOM 1494 C CA . VAL A 1 187 ? 17.315 -6.281 -24.683 1.00 88.38 187 VAL A CA 1
ATOM 1495 C C . VAL A 1 187 ? 16.810 -5.235 -23.684 1.00 88.38 187 VAL A C 1
ATOM 1497 O O . VAL A 1 187 ? 17.366 -4.137 -23.640 1.00 88.38 187 VAL A O 1
ATOM 1500 N N . PRO A 1 188 ? 15.787 -5.532 -22.860 1.00 84.50 188 PRO A N 1
ATOM 1501 C CA . PRO A 1 188 ? 15.282 -4.575 -21.881 1.00 84.50 188 PRO A CA 1
ATOM 1502 C C . PRO A 1 188 ? 16.369 -4.102 -20.911 1.00 84.50 188 PRO A C 1
ATOM 1504 O O . PRO A 1 188 ? 17.159 -4.913 -20.421 1.00 84.50 188 PRO A O 1
ATOM 1507 N N . LEU A 1 189 ? 16.343 -2.819 -20.536 1.00 79.06 189 LEU A N 1
ATOM 1508 C CA . LEU A 1 189 ? 17.273 -2.258 -19.542 1.00 79.06 189 LEU A CA 1
ATOM 1509 C C . LEU A 1 189 ? 17.209 -3.017 -18.200 1.00 79.06 189 LEU A C 1
ATOM 1511 O O . LEU A 1 189 ? 18.229 -3.277 -17.568 1.00 79.06 189 LEU A O 1
ATOM 1515 N N . SER A 1 190 ? 16.015 -3.464 -17.788 1.00 70.38 190 SER A N 1
ATOM 1516 C CA . SER A 1 190 ? 15.811 -4.280 -16.575 1.00 70.38 190 SER A CA 1
ATOM 1517 C C . SER A 1 190 ? 16.459 -5.669 -16.640 1.00 70.38 190 SER A C 1
ATOM 1519 O O . SER A 1 190 ? 16.667 -6.301 -15.605 1.00 70.38 190 SER A O 1
ATOM 1521 N N . ARG A 1 191 ? 16.789 -6.149 -17.845 1.00 75.19 191 ARG A N 1
ATOM 1522 C CA . ARG A 1 191 ? 17.481 -7.420 -18.101 1.00 75.19 191 ARG A CA 1
ATOM 1523 C C . ARG A 1 191 ? 18.946 -7.212 -18.517 1.00 75.19 191 ARG A C 1
ATOM 1525 O O . ARG A 1 191 ? 19.561 -8.155 -19.001 1.00 75.19 191 ARG A O 1
ATOM 1532 N N . GLY A 1 192 ? 19.505 -6.016 -18.297 1.00 77.38 192 GLY A N 1
ATOM 1533 C CA . GLY A 1 192 ? 20.911 -5.704 -18.581 1.00 77.38 192 GLY A CA 1
ATOM 1534 C C . GLY A 1 192 ? 21.201 -5.257 -20.009 1.00 77.38 192 GLY A C 1
ATOM 1535 O O . GLY A 1 192 ? 22.334 -5.393 -20.450 1.00 77.38 192 GLY A O 1
ATOM 1536 N N . GLY A 1 193 ? 20.198 -4.767 -20.741 1.00 83.94 193 GLY A N 1
ATOM 1537 C CA . GLY A 1 193 ? 20.433 -4.105 -22.022 1.00 83.94 193 GLY A CA 1
ATOM 1538 C C . GLY A 1 193 ? 21.020 -2.702 -21.858 1.00 83.94 193 GLY A C 1
ATOM 1539 O O . GLY A 1 193 ? 20.752 -2.022 -20.867 1.00 83.94 193 GLY A O 1
ATOM 1540 N N . ASP A 1 194 ? 21.773 -2.264 -22.862 1.00 87.44 194 ASP A N 1
ATOM 1541 C CA . ASP A 1 194 ? 22.371 -0.930 -22.919 1.00 87.44 194 ASP A CA 1
ATOM 1542 C C . ASP A 1 194 ? 21.382 0.123 -23.442 1.00 87.44 194 ASP A C 1
ATOM 1544 O O . ASP A 1 194 ? 20.483 -0.179 -24.231 1.00 87.44 194 ASP A O 1
ATOM 1548 N N . HIS A 1 195 ? 21.563 1.388 -23.059 1.00 84.69 195 HIS A N 1
ATOM 1549 C CA . HIS A 1 195 ? 20.865 2.512 -23.687 1.00 84.69 195 HIS A CA 1
ATOM 1550 C C . HIS A 1 195 ? 21.714 3.060 -24.839 1.00 84.69 195 HIS A C 1
ATOM 1552 O O . HIS A 1 195 ? 22.304 4.135 -24.744 1.00 84.69 195 HIS A O 1
ATOM 1558 N N . THR A 1 196 ? 21.806 2.285 -25.915 1.00 90.19 196 THR A N 1
ATOM 1559 C CA . THR A 1 196 ? 22.580 2.606 -27.124 1.00 90.19 196 THR A CA 1
ATOM 1560 C C . THR A 1 196 ? 21.690 2.573 -28.356 1.00 90.19 196 THR A C 1
ATOM 1562 O O . THR A 1 196 ? 20.624 1.947 -28.339 1.00 90.19 196 THR A O 1
ATOM 1565 N N . ARG A 1 197 ? 22.125 3.216 -29.445 1.00 90.19 197 ARG A N 1
ATOM 1566 C CA . ARG A 1 197 ? 21.443 3.140 -30.747 1.00 90.19 197 ARG A CA 1
ATOM 1567 C C . ARG A 1 197 ? 21.275 1.684 -31.185 1.00 90.19 197 ARG A C 1
ATOM 1569 O O . ARG A 1 197 ? 20.203 1.309 -31.649 1.00 90.19 197 ARG A O 1
ATOM 1576 N N . ASP A 1 198 ? 22.295 0.854 -30.977 1.00 92.75 198 ASP A N 1
ATOM 1577 C CA . ASP A 1 198 ? 22.305 -0.558 -31.385 1.00 92.75 198 ASP A CA 1
ATOM 1578 C C . ASP A 1 198 ? 21.306 -1.426 -30.610 1.00 92.75 198 ASP A C 1
ATOM 1580 O O . ASP A 1 198 ? 20.724 -2.349 -31.177 1.00 92.75 198 ASP A O 1
ATOM 1584 N N . ASN A 1 199 ? 21.071 -1.125 -29.329 1.00 93.62 199 ASN A N 1
ATOM 1585 C CA . ASN A 1 199 ? 20.071 -1.827 -28.524 1.00 93.62 199 ASN A CA 1
ATOM 1586 C C . ASN A 1 199 ? 18.689 -1.153 -28.565 1.00 93.62 199 ASN A C 1
ATOM 1588 O O . ASN A 1 199 ? 17.783 -1.604 -27.871 1.00 93.62 199 ASN A O 1
ATOM 1592 N N . SER A 1 200 ? 18.501 -0.094 -29.354 1.00 93.38 200 SER A N 1
ATOM 1593 C CA . SER A 1 200 ? 17.225 0.620 -29.460 1.00 93.38 200 SER A CA 1
ATOM 1594 C C . SER A 1 200 ? 16.581 0.399 -30.825 1.00 93.38 200 SER A C 1
ATOM 1596 O O . SER A 1 200 ? 17.276 0.399 -31.837 1.00 93.38 200 SER A O 1
ATOM 1598 N N . VAL A 1 201 ? 15.261 0.229 -30.868 1.00 96.62 201 VAL A N 1
ATOM 1599 C CA . VAL A 1 201 ? 14.458 0.055 -32.089 1.00 96.62 201 VAL A CA 1
ATOM 1600 C C . VAL A 1 201 ? 13.171 0.872 -32.015 1.00 96.62 201 VAL A C 1
ATOM 1602 O O . VAL A 1 201 ? 12.656 1.153 -30.932 1.00 96.62 201 VAL A O 1
ATOM 1605 N N . LEU A 1 202 ? 12.625 1.237 -33.170 1.00 97.19 202 LEU A N 1
ATOM 1606 C CA . LEU A 1 202 ? 11.290 1.814 -33.269 1.00 97.19 202 LEU A CA 1
ATOM 1607 C C . LEU A 1 202 ? 10.220 0.758 -32.962 1.00 97.19 202 LEU A C 1
ATOM 1609 O O . LEU A 1 202 ? 10.240 -0.346 -33.504 1.00 97.19 202 LEU A O 1
ATOM 1613 N N . ALA A 1 203 ? 9.216 1.105 -32.163 1.00 97.00 203 ALA A N 1
ATOM 1614 C CA . ALA A 1 203 ? 8.010 0.307 -31.993 1.00 97.00 203 ALA A CA 1
ATOM 1615 C C . ALA A 1 203 ? 6.748 1.171 -31.893 1.00 97.00 203 ALA A C 1
ATOM 1617 O O . ALA A 1 203 ? 6.817 2.333 -31.498 1.00 97.00 203 ALA A O 1
ATOM 1618 N N . HIS A 1 204 ? 5.574 0.598 -32.188 1.00 98.00 204 HIS A N 1
ATOM 1619 C CA . HIS A 1 204 ? 4.318 1.211 -31.741 1.00 98.00 204 HIS A CA 1
ATOM 1620 C C . HIS A 1 204 ? 4.275 1.219 -30.214 1.00 98.00 204 HIS A C 1
ATOM 1622 O O . HIS A 1 204 ? 4.669 0.232 -29.577 1.00 98.00 204 HIS A O 1
ATOM 1628 N N . LEU A 1 205 ? 3.707 2.272 -29.629 1.00 93.00 205 LEU A N 1
ATOM 1629 C CA . LEU A 1 205 ? 3.529 2.388 -28.183 1.00 93.00 205 LEU A CA 1
ATOM 1630 C C . LEU A 1 205 ? 2.833 1.151 -27.584 1.00 93.00 205 LEU A C 1
ATOM 1632 O O . LEU A 1 205 ? 3.314 0.584 -26.603 1.00 93.00 205 LEU A O 1
ATOM 1636 N N . ILE A 1 206 ? 1.758 0.657 -28.207 1.00 95.50 206 ILE A N 1
ATOM 1637 C CA . ILE A 1 206 ? 1.031 -0.533 -27.736 1.00 95.50 206 ILE A CA 1
ATOM 1638 C C . ILE A 1 206 ? 1.861 -1.820 -27.800 1.00 95.50 206 ILE A C 1
ATOM 1640 O O . ILE A 1 206 ? 1.745 -2.674 -26.918 1.00 95.50 206 ILE A O 1
ATOM 1644 N N . CYS A 1 207 ? 2.706 -1.972 -28.821 1.00 95.56 207 CYS A N 1
ATOM 1645 C CA . CYS A 1 207 ? 3.571 -3.140 -28.960 1.00 95.56 207 CYS A CA 1
ATOM 1646 C C . CYS A 1 207 ? 4.647 -3.138 -27.869 1.00 95.56 207 CYS A C 1
ATOM 1648 O O . CYS A 1 207 ? 4.856 -4.163 -27.217 1.00 95.56 207 CYS A O 1
ATOM 1650 N N . ASN A 1 208 ? 5.256 -1.975 -27.621 1.00 92.38 208 ASN A N 1
ATOM 1651 C CA . ASN A 1 208 ? 6.251 -1.787 -26.568 1.00 92.38 208 ASN A CA 1
ATOM 1652 C C . ASN A 1 208 ? 5.661 -2.062 -25.167 1.00 92.38 208 ASN A C 1
ATOM 1654 O O . ASN A 1 208 ? 6.225 -2.824 -24.376 1.00 92.38 208 ASN A O 1
ATOM 1658 N N . ILE A 1 209 ? 4.457 -1.545 -24.885 1.00 86.12 209 ILE A N 1
ATOM 1659 C CA . ILE A 1 209 ? 3.746 -1.795 -23.619 1.00 86.12 209 ILE A CA 1
ATOM 1660 C C . ILE A 1 209 ? 3.466 -3.293 -23.422 1.00 86.12 209 ILE A C 1
ATOM 1662 O O . ILE A 1 209 ? 3.725 -3.835 -22.348 1.00 86.12 209 ILE A O 1
ATOM 1666 N N . ARG A 1 210 ? 2.965 -3.988 -24.453 1.00 88.94 210 ARG A N 1
ATOM 1667 C CA . ARG A 1 210 ? 2.663 -5.430 -24.375 1.00 88.94 210 ARG A CA 1
ATOM 1668 C C . ARG A 1 210 ? 3.913 -6.276 -24.145 1.00 88.94 210 ARG A C 1
ATOM 1670 O O . ARG A 1 210 ? 3.873 -7.203 -23.339 1.00 88.94 210 ARG A O 1
ATOM 1677 N N . LYS A 1 211 ? 5.019 -5.937 -24.813 1.00 82.62 211 LYS A N 1
ATOM 1678 C CA . LYS A 1 211 ? 6.322 -6.579 -24.599 1.00 82.62 211 LYS A CA 1
ATOM 1679 C C . LYS A 1 211 ? 6.805 -6.382 -23.160 1.00 82.62 211 LYS A C 1
ATOM 1681 O O . LYS A 1 211 ? 7.274 -7.332 -22.547 1.00 82.62 211 LYS A O 1
ATOM 1686 N N . SER A 1 212 ? 6.644 -5.180 -22.611 1.00 72.69 212 SER A N 1
ATOM 1687 C CA . SER A 1 212 ? 7.048 -4.857 -21.236 1.00 72.69 212 SER A CA 1
ATOM 1688 C C . SER A 1 212 ? 6.212 -5.568 -20.162 1.00 72.69 212 SER A C 1
ATOM 1690 O O . SER A 1 212 ? 6.686 -5.756 -19.045 1.00 72.69 212 SER A O 1
ATOM 1692 N N . ALA A 1 213 ? 4.983 -5.979 -20.488 1.00 66.38 213 ALA A N 1
ATOM 1693 C CA . ALA A 1 213 ? 4.098 -6.724 -19.592 1.00 66.38 213 ALA A CA 1
ATOM 1694 C C . ALA A 1 213 ? 4.335 -8.254 -19.589 1.00 66.38 213 ALA A C 1
ATOM 1696 O O . ALA A 1 213 ? 3.606 -8.964 -18.895 1.00 66.38 213 ALA A O 1
ATOM 1697 N N . SER A 1 214 ? 5.314 -8.757 -20.361 1.00 53.91 214 SER A N 1
ATOM 1698 C CA . SER A 1 214 ? 5.629 -10.190 -20.542 1.00 53.91 214 SER A CA 1
ATOM 1699 C C . SER A 1 214 ? 6.989 -10.591 -19.950 1.00 53.91 214 SER A C 1
ATOM 1701 O O . SER A 1 214 ? 7.043 -11.633 -19.265 1.00 53.91 214 SER A O 1
#

Organism: NCBI:txid1332264

Sequence (214 aa):
MVERYGILTQYLVQDMPDNYFTSRVVIAVAESGDMFVAGATSDGYYSSLVIGPHAPGGERLEGQLFSHTFQVNGVLCEWRRERITDLQPDGVDYFFWECYAAAPVDSPHYPAPMHSARYRAEMDRRRRVSSNAAKHERRAREEAAIERFDPLEVYERDRWLCGICGQEVDPEVLHPDAMSASLDHVVPLSRGGDHTRDNSVLAHLICNIRKSAS

pLDDT: mean 83.11, std 13.86, range [45.03, 98.0]

Secondary structure (DSSP, 8-state):
-EEETTEEEEEEEEEPPTTSSSSEEEEEEETTS-EEEEEE-TTS-EEEEEEEEE-TTS-B-TT-TTT-EEEETTEEEEEEEEEE----SSS-----EEEEEEEETTSPPPPPP---HHHHHHHHHHHHHHHHHHHHHHHHHHH--B----HHHHHHHTTTB-TTT--B--TT--TTSTTSEEEEESS-GGGT--BSSTTEEEEEHHHHHHHHT-